Protein AF-A0A7W1ED95-F1 (afdb_monomer)

Structure (mmCIF, N/CA/C/O backbone):
data_AF-A0A7W1ED95-F1
#
_entry.id   AF-A0A7W1ED95-F1
#
loop_
_atom_site.group_PDB
_atom_site.id
_atom_site.type_symbol
_atom_site.label_atom_id
_atom_site.label_alt_id
_atom_site.label_comp_id
_atom_site.label_asym_id
_atom_site.label_entity_id
_atom_site.label_seq_id
_atom_site.pdbx_PDB_ins_code
_atom_site.Cartn_x
_atom_site.Cartn_y
_atom_site.Cartn_z
_atom_site.occupancy
_atom_site.B_iso_or_equiv
_atom_site.auth_seq_id
_atom_site.auth_comp_id
_atom_site.auth_asym_id
_atom_site.auth_atom_id
_atom_site.pdbx_PDB_model_num
ATOM 1 N N . MET A 1 1 ? -46.529 -13.274 49.213 1.00 57.22 1 MET A N 1
ATOM 2 C CA . MET A 1 1 ? -45.154 -13.785 48.982 1.00 57.22 1 MET A CA 1
ATOM 3 C C . MET A 1 1 ? -44.969 -14.384 47.582 1.00 57.22 1 MET A C 1
ATOM 5 O O . MET A 1 1 ? -43.877 -14.278 47.040 1.00 57.22 1 MET A O 1
ATOM 9 N N . GLU A 1 2 ? -46.006 -14.959 46.959 1.00 59.56 2 GLU A N 1
ATOM 10 C CA . GLU A 1 2 ? -45.943 -15.486 45.578 1.00 59.56 2 GLU A CA 1
ATOM 11 C C . GLU A 1 2 ? -45.819 -14.413 44.486 1.00 59.56 2 GLU A C 1
ATOM 13 O O . GLU A 1 2 ? -45.129 -14.621 43.491 1.00 59.56 2 GLU A O 1
ATOM 18 N N . THR A 1 3 ? -46.415 -13.236 44.685 1.00 63.06 3 THR A N 1
ATOM 19 C CA . THR A 1 3 ? -46.364 -12.119 43.727 1.00 63.06 3 THR A CA 1
ATOM 20 C C . THR A 1 3 ? -44.931 -11.637 43.473 1.00 63.06 3 THR A C 1
ATOM 22 O O . THR A 1 3 ? -44.560 -11.376 42.331 1.00 63.06 3 THR A O 1
ATOM 25 N N . ASN A 1 4 ? -44.086 -11.642 44.511 1.00 76.19 4 ASN A N 1
ATOM 26 C CA . ASN A 1 4 ? -42.665 -11.294 44.400 1.00 76.19 4 ASN A CA 1
ATOM 27 C C . ASN A 1 4 ? -41.855 -12.359 43.646 1.00 76.19 4 ASN A C 1
ATOM 29 O O . ASN A 1 4 ? -40.897 -12.016 42.961 1.00 76.19 4 ASN A O 1
ATOM 33 N N . LYS A 1 5 ? -42.254 -13.639 43.709 1.00 78.00 5 LYS A N 1
ATOM 34 C CA . LYS A 1 5 ? -41.591 -14.714 42.950 1.00 78.00 5 LYS A CA 1
ATOM 35 C C . LYS A 1 5 ? -41.861 -14.594 41.450 1.00 78.00 5 LYS A C 1
ATOM 37 O O . LYS A 1 5 ? -40.941 -14.765 40.658 1.00 78.00 5 LYS A O 1
ATOM 42 N N . ARG A 1 6 ? -43.096 -14.254 41.059 1.00 83.94 6 ARG A N 1
ATOM 43 C CA . ARG A 1 6 ? -43.443 -13.988 39.650 1.00 83.94 6 ARG A CA 1
ATOM 44 C C . ARG A 1 6 ? -42.706 -12.771 39.099 1.00 83.94 6 ARG A C 1
ATOM 46 O O . ARG A 1 6 ? -42.145 -12.860 38.014 1.00 83.94 6 ARG A O 1
ATOM 53 N N . ALA A 1 7 ? -42.668 -11.672 39.852 1.00 84.56 7 ALA A N 1
ATOM 54 C CA . ALA A 1 7 ? -41.944 -10.467 39.444 1.00 84.56 7 ALA A CA 1
ATOM 55 C C . ALA A 1 7 ? -40.442 -10.738 39.249 1.00 84.56 7 ALA A C 1
ATOM 57 O O . ALA A 1 7 ? -39.861 -10.316 38.253 1.00 84.56 7 ALA A O 1
ATOM 58 N N . PHE A 1 8 ? -39.833 -11.513 40.151 1.00 86.38 8 PHE A N 1
ATOM 59 C CA . PHE A 1 8 ? -38.428 -11.903 40.047 1.00 86.38 8 PHE A CA 1
ATOM 60 C C . PHE A 1 8 ? -38.143 -12.777 38.814 1.00 86.38 8 PHE A C 1
ATOM 62 O O . PHE A 1 8 ? -37.176 -12.530 38.097 1.00 86.38 8 PHE A O 1
ATOM 69 N N . PHE A 1 9 ? -39.012 -13.747 38.515 1.00 90.25 9 PHE A N 1
ATOM 70 C CA . PHE A 1 9 ? -38.884 -14.585 37.316 1.00 90.25 9 PHE A CA 1
ATOM 71 C C . PHE A 1 9 ? -38.993 -13.781 36.015 1.00 90.25 9 PHE A C 1
ATOM 73 O O . PHE A 1 9 ? -38.220 -14.000 35.085 1.00 90.25 9 PHE A O 1
ATOM 80 N N . ILE A 1 10 ? -39.930 -12.831 35.955 1.00 88.94 10 ILE A N 1
ATOM 81 C CA . ILE A 1 10 ? -40.100 -11.948 34.793 1.00 88.94 10 ILE A CA 1
ATOM 82 C C . ILE A 1 10 ? -38.851 -11.081 34.596 1.00 88.94 10 ILE A C 1
ATOM 84 O O . ILE A 1 10 ? -38.366 -10.953 33.473 1.00 88.94 10 ILE A O 1
ATOM 88 N N . LEU A 1 11 ? -38.287 -10.541 35.680 1.00 88.75 11 LEU A N 1
ATOM 89 C CA . LEU A 1 11 ? -37.068 -9.737 35.618 1.00 88.75 11 LEU A CA 1
ATOM 90 C C . LEU A 1 11 ? -35.866 -10.551 35.112 1.00 88.75 11 LEU A C 1
ATOM 92 O O . LEU A 1 11 ? -35.136 -10.079 34.246 1.00 88.75 11 LEU A O 1
ATOM 96 N N . GLN A 1 12 ? -35.680 -11.786 35.591 1.00 91.38 12 GLN A N 1
ATOM 97 C CA . GLN A 1 12 ? -34.597 -12.653 35.111 1.00 91.38 12 GLN A CA 1
ATOM 98 C C . GLN A 1 12 ? -34.740 -13.002 33.625 1.00 91.38 12 GLN A C 1
ATOM 100 O O . GLN A 1 12 ? -33.752 -12.968 32.893 1.00 91.38 12 GLN A O 1
ATOM 105 N N . MET A 1 13 ? -35.963 -13.279 33.164 1.00 92.88 13 MET A N 1
ATOM 106 C CA . MET A 1 13 ? -36.242 -13.526 31.746 1.00 92.88 13 MET A CA 1
ATOM 107 C C . MET A 1 13 ? -35.938 -12.300 30.879 1.00 92.88 13 MET A C 1
ATOM 109 O O . MET A 1 13 ? -35.365 -12.447 29.800 1.00 92.88 13 MET A O 1
ATOM 113 N N . LEU A 1 14 ? -36.269 -11.094 31.349 1.00 89.00 14 LEU A N 1
ATOM 114 C CA . LEU A 1 14 ? -35.960 -9.848 30.642 1.00 89.00 14 LEU A CA 1
ATOM 115 C C . LEU A 1 14 ? -34.453 -9.597 30.555 1.00 89.00 14 LEU A C 1
ATOM 117 O O . LEU A 1 14 ? -33.962 -9.274 29.478 1.00 89.00 14 LEU A O 1
ATOM 121 N N . VAL A 1 15 ? -33.709 -9.807 31.646 1.00 89.75 15 VAL A N 1
ATOM 122 C CA . VAL A 1 15 ? -32.243 -9.657 31.652 1.00 89.75 15 VAL A CA 1
ATOM 123 C C . VAL A 1 15 ? -31.586 -10.676 30.722 1.00 89.75 15 VAL A C 1
ATOM 125 O O . VAL A 1 15 ? -30.745 -10.302 29.910 1.00 89.75 15 VAL A O 1
ATOM 128 N N . ALA A 1 16 ? -31.996 -11.947 30.779 1.00 90.06 16 ALA A N 1
ATOM 129 C CA . ALA A 1 16 ? -31.475 -12.977 29.882 1.00 90.06 16 ALA A CA 1
ATOM 130 C C . ALA A 1 16 ? -31.778 -12.654 28.410 1.00 90.06 16 ALA A C 1
ATOM 132 O O . ALA A 1 16 ? -30.898 -12.773 27.560 1.00 90.06 16 ALA A O 1
ATOM 133 N N . SER A 1 17 ? -32.993 -12.181 28.116 1.00 89.62 17 SER A N 1
ATOM 134 C CA . SER A 1 17 ? -33.387 -11.774 26.762 1.00 89.62 17 SER A CA 1
ATOM 135 C C . SER A 1 17 ? -32.571 -10.577 26.275 1.00 89.62 17 SER A C 1
ATOM 137 O O . SER A 1 17 ? -32.070 -10.610 25.158 1.00 89.62 17 SER A O 1
ATOM 139 N N . ALA A 1 18 ? -32.370 -9.556 27.112 1.00 82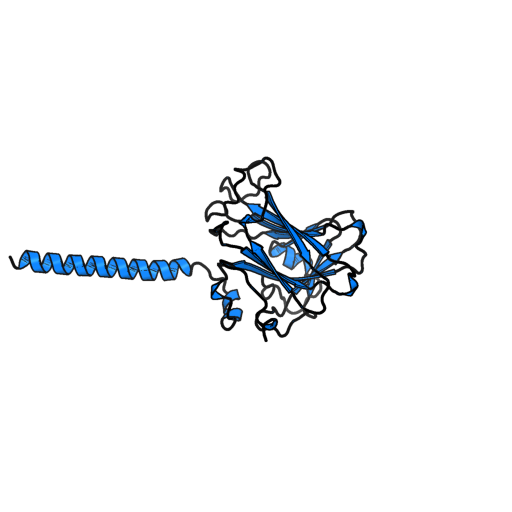.06 18 ALA A N 1
ATOM 140 C CA . ALA A 1 18 ? -31.558 -8.388 26.776 1.00 82.06 18 ALA A CA 1
ATOM 141 C C . ALA A 1 18 ? -30.091 -8.763 26.515 1.00 82.06 18 ALA A C 1
ATOM 143 O O . ALA A 1 18 ? -29.491 -8.269 25.569 1.00 82.06 18 ALA A O 1
ATOM 144 N N . VAL A 1 19 ? -29.529 -9.683 27.302 1.00 82.50 19 VAL A N 1
ATOM 145 C CA . VAL A 1 19 ? -28.163 -10.191 27.110 1.00 82.50 19 VAL A CA 1
ATOM 146 C C . VAL A 1 19 ? -28.040 -11.006 25.817 1.00 82.50 19 VAL A C 1
ATOM 148 O O . VAL A 1 19 ? -27.053 -10.861 25.099 1.00 82.50 19 VAL A O 1
ATOM 151 N N . ILE A 1 20 ? -29.039 -11.826 25.477 1.00 82.69 20 ILE A N 1
ATOM 152 C CA . ILE A 1 20 ? -29.075 -12.569 24.207 1.00 82.69 20 ILE A CA 1
ATOM 153 C C . ILE A 1 20 ? -29.213 -11.612 23.022 1.00 82.69 20 ILE A C 1
ATOM 155 O O . ILE A 1 20 ? -28.478 -11.760 22.050 1.00 82.69 20 ILE A O 1
ATOM 159 N N . ILE A 1 21 ? -30.109 -10.623 23.105 1.00 77.50 21 ILE A N 1
ATOM 160 C CA . ILE A 1 21 ? -30.275 -9.590 22.074 1.00 77.50 21 ILE A CA 1
ATOM 161 C C . ILE A 1 21 ? -28.970 -8.821 21.908 1.00 77.50 21 ILE A C 1
ATOM 163 O O . ILE A 1 21 ? -28.491 -8.729 20.791 1.00 77.50 21 ILE A O 1
ATOM 167 N N . PHE A 1 22 ? -28.328 -8.385 22.992 1.00 73.38 22 PHE A N 1
ATOM 168 C CA . PHE A 1 22 ? -27.038 -7.702 22.931 1.00 73.38 22 PHE A CA 1
ATOM 169 C C . PHE A 1 22 ? -25.932 -8.583 22.335 1.00 73.38 22 PHE A C 1
ATOM 171 O O . PHE A 1 22 ? -25.111 -8.100 21.566 1.00 73.38 22 PHE A O 1
ATOM 178 N N . MET A 1 23 ? -25.899 -9.887 22.633 1.00 68.00 23 MET A N 1
ATOM 179 C CA . MET A 1 23 ? -24.947 -10.811 22.004 1.00 68.00 23 MET A CA 1
ATOM 180 C C . MET A 1 23 ? -25.231 -11.027 20.511 1.00 68.00 23 MET A C 1
ATOM 182 O O . MET A 1 23 ? -24.290 -11.120 19.723 1.00 68.00 23 MET A O 1
ATOM 186 N N . LEU A 1 24 ? -26.504 -11.102 20.113 1.00 63.78 24 LEU A N 1
ATOM 187 C CA . LEU A 1 24 ? -26.921 -11.229 18.714 1.00 63.78 24 LEU A CA 1
ATOM 188 C C . LEU A 1 24 ? -26.668 -9.936 17.936 1.00 63.78 24 LEU A C 1
ATOM 190 O O . LEU A 1 24 ? -26.104 -9.999 16.850 1.00 63.78 24 LEU A O 1
ATOM 194 N N . GLU A 1 25 ? -27.013 -8.783 18.506 1.00 53.38 25 GLU A N 1
ATOM 195 C CA . GLU A 1 25 ? -26.715 -7.456 17.971 1.00 53.38 25 GLU A CA 1
ATOM 196 C C . GLU A 1 25 ? -25.217 -7.233 17.899 1.00 53.38 25 GLU A C 1
ATOM 198 O O . GLU A 1 25 ? -24.752 -6.824 16.856 1.00 53.38 25 GLU A O 1
ATOM 203 N N . LYS A 1 26 ? -24.423 -7.589 18.915 1.00 48.62 26 LYS A N 1
ATOM 204 C CA . LYS A 1 26 ? -22.957 -7.529 18.823 1.00 48.62 26 LYS A CA 1
ATOM 205 C C . LYS A 1 26 ? -22.446 -8.402 17.676 1.00 48.62 26 LYS A C 1
ATOM 207 O O . LYS A 1 26 ? -21.565 -7.980 16.942 1.00 48.62 26 LYS A O 1
ATOM 212 N N . LYS A 1 27 ? -23.014 -9.593 17.468 1.00 42.88 27 LYS A N 1
ATOM 213 C CA . LYS A 1 27 ? -22.649 -10.473 16.345 1.00 42.88 27 LYS A CA 1
ATOM 214 C C . LYS A 1 27 ? -23.092 -9.917 14.980 1.00 42.88 27 LYS A C 1
ATOM 216 O O . LYS A 1 27 ? -22.410 -10.165 13.992 1.00 42.88 27 LYS A O 1
ATOM 221 N N . LEU A 1 28 ? -24.197 -9.169 14.931 1.00 40.41 28 LEU A N 1
ATOM 222 C CA . LEU A 1 28 ? -24.735 -8.498 13.738 1.00 40.41 28 LEU A CA 1
ATOM 223 C C . LEU A 1 28 ? -24.046 -7.153 13.441 1.00 40.41 28 LEU A C 1
ATOM 225 O O . LEU A 1 28 ? -23.831 -6.842 12.278 1.00 40.41 28 LEU A O 1
ATOM 229 N N . LEU A 1 29 ? -23.635 -6.406 14.465 1.00 37.00 29 LEU A N 1
ATOM 230 C CA . LEU A 1 29 ? -22.873 -5.154 14.401 1.00 37.00 29 LEU A CA 1
ATOM 231 C C . LEU A 1 29 ? -21.397 -5.421 14.090 1.00 37.00 29 LEU A C 1
ATOM 233 O O . LEU A 1 29 ? -20.786 -4.672 13.347 1.00 37.00 29 LEU A O 1
ATOM 237 N N . ILE A 1 30 ? -20.836 -6.543 14.555 1.00 36.81 30 ILE A N 1
ATOM 238 C CA . ILE A 1 30 ? -19.563 -7.075 14.027 1.00 36.81 30 ILE A CA 1
ATOM 239 C C . ILE A 1 30 ? -19.735 -7.558 12.570 1.00 36.81 30 ILE A C 1
ATOM 241 O O . ILE A 1 30 ? -18.755 -7.726 11.852 1.00 36.81 30 ILE A O 1
ATOM 245 N N . SER A 1 31 ? -20.974 -7.764 12.104 1.00 35.41 31 SER A N 1
ATOM 246 C CA . SER A 1 31 ? -21.270 -8.019 10.689 1.00 35.41 31 SER A CA 1
ATOM 247 C C . SER A 1 31 ? -21.582 -6.750 9.882 1.00 35.41 31 SER A C 1
ATOM 249 O O . SER A 1 31 ? -21.948 -6.875 8.712 1.00 35.41 31 SER A O 1
ATOM 251 N N . GLU A 1 32 ? -21.411 -5.544 10.454 1.00 32.91 32 GLU A N 1
ATOM 252 C CA . GLU A 1 32 ? -21.359 -4.310 9.658 1.00 32.91 32 GLU A CA 1
ATOM 253 C C . GLU A 1 32 ? -20.262 -4.462 8.597 1.00 32.91 32 GLU A C 1
ATOM 255 O O . GLU A 1 32 ? -19.126 -4.821 8.893 1.00 32.91 32 GLU A O 1
ATOM 260 N N . SER A 1 33 ? -20.709 -4.333 7.347 1.00 37.44 33 SER A N 1
ATOM 261 C CA . SER A 1 33 ? -20.143 -4.861 6.105 1.00 37.44 33 SER A CA 1
ATOM 262 C C . SER A 1 33 ? -18.760 -5.519 6.197 1.00 37.44 33 SER A C 1
ATOM 264 O O . SER A 1 33 ? -17.748 -4.938 5.806 1.00 37.44 33 SER A O 1
ATOM 266 N N . ARG A 1 34 ? -18.745 -6.826 6.495 1.00 40.25 34 ARG A N 1
ATOM 267 C CA . ARG A 1 34 ? -17.877 -7.715 5.709 1.00 40.25 34 ARG A CA 1
ATOM 268 C C . ARG A 1 34 ? -18.267 -7.466 4.256 1.00 40.25 34 ARG A C 1
ATOM 270 O O . ARG A 1 34 ? -19.351 -7.885 3.852 1.00 40.25 34 ARG A O 1
ATOM 277 N N . GLY A 1 35 ? -17.470 -6.681 3.529 1.00 40.47 35 GLY A N 1
ATOM 278 C CA . GLY A 1 35 ? -17.751 -6.331 2.139 1.00 40.47 35 GLY A CA 1
ATOM 279 C C . GLY A 1 35 ? -18.158 -7.583 1.361 1.00 40.47 35 GLY A C 1
ATOM 280 O O . GLY A 1 35 ? -17.637 -8.671 1.619 1.00 40.47 35 GLY A O 1
ATOM 281 N N . ALA A 1 36 ? -19.122 -7.455 0.445 1.00 40.03 36 ALA A N 1
ATOM 282 C CA . ALA A 1 36 ? -19.668 -8.575 -0.334 1.00 40.03 36 ALA A CA 1
ATOM 283 C C . ALA A 1 36 ? -18.578 -9.445 -1.019 1.00 40.03 36 ALA A C 1
ATOM 285 O O . ALA A 1 36 ? -18.807 -10.618 -1.322 1.00 40.03 36 ALA A O 1
ATOM 286 N N . THR A 1 37 ? -17.378 -8.889 -1.182 1.00 48.81 37 THR A N 1
ATOM 287 C CA . THR A 1 37 ? -16.133 -9.470 -1.698 1.00 48.81 37 THR A CA 1
ATOM 288 C C . THR A 1 37 ? -15.493 -10.561 -0.826 1.00 48.81 37 THR A C 1
ATOM 290 O O . THR A 1 37 ? -14.920 -11.502 -1.370 1.00 48.81 37 THR A O 1
ATOM 293 N N . LEU A 1 38 ? -15.661 -10.565 0.506 1.00 49.62 38 LEU A N 1
ATOM 294 C CA . LEU A 1 38 ? -15.031 -11.587 1.372 1.00 49.62 38 LEU A CA 1
ATOM 295 C C . LEU A 1 38 ? -15.612 -13.003 1.204 1.00 49.62 38 LEU A C 1
ATOM 297 O O . LEU A 1 38 ? -15.005 -13.985 1.635 1.00 49.62 38 LEU A O 1
ATOM 301 N N . SER A 1 39 ? -16.783 -13.135 0.572 1.00 48.25 39 SER A N 1
ATOM 302 C CA . SER A 1 39 ? -17.411 -14.435 0.294 1.00 48.25 39 SER A CA 1
ATOM 303 C C . SER A 1 39 ? -16.534 -15.347 -0.575 1.00 48.25 39 SER A C 1
ATOM 305 O O . SER A 1 39 ? -16.531 -16.562 -0.368 1.00 48.25 39 SER A O 1
ATOM 307 N N . ASN A 1 40 ? -15.714 -14.767 -1.458 1.00 52.94 40 ASN A N 1
ATOM 308 C CA . ASN A 1 40 ? -14.755 -15.501 -2.288 1.00 52.94 40 ASN A CA 1
ATOM 309 C C . ASN A 1 40 ? -13.608 -16.123 -1.477 1.00 52.94 40 ASN A C 1
ATOM 311 O O . ASN A 1 40 ? -12.983 -17.076 -1.934 1.00 52.94 40 ASN A O 1
ATOM 315 N N . TYR A 1 41 ? -13.376 -15.642 -0.253 1.00 59.12 41 TYR A N 1
ATOM 316 C CA . TYR A 1 41 ? -12.250 -16.054 0.577 1.00 59.12 41 TYR A CA 1
ATOM 317 C C . TYR A 1 41 ? -12.650 -16.997 1.728 1.00 59.12 41 TYR A C 1
ATOM 319 O O . TYR A 1 41 ? -11.808 -17.389 2.520 1.00 59.12 41 TYR A O 1
ATOM 327 N N . GLN A 1 42 ? -13.903 -17.457 1.829 1.00 54.41 42 GLN A N 1
ATOM 328 C CA . GLN A 1 42 ? -14.375 -18.279 2.967 1.00 54.41 42 GLN A CA 1
ATOM 329 C C . GLN A 1 42 ? -13.564 -19.562 3.256 1.00 54.41 42 GLN A C 1
ATOM 331 O O . GLN A 1 42 ? -13.621 -20.073 4.372 1.00 54.41 42 GLN A O 1
ATOM 336 N N . ASN A 1 43 ? -12.810 -20.078 2.280 1.00 56.03 43 ASN A N 1
ATOM 337 C CA . ASN A 1 43 ? -11.962 -21.270 2.428 1.00 56.03 43 ASN A CA 1
ATOM 338 C C . ASN A 1 43 ? -10.486 -20.951 2.732 1.00 56.03 43 ASN A C 1
ATOM 340 O O . ASN A 1 43 ? -9.632 -21.836 2.675 1.00 56.03 43 ASN A O 1
ATOM 344 N N . VAL A 1 44 ? -10.173 -19.691 3.013 1.00 64.69 44 VAL A N 1
ATOM 345 C CA . VAL A 1 44 ? -8.829 -19.219 3.325 1.00 64.69 44 VAL A CA 1
ATOM 346 C C . VAL A 1 44 ? -8.678 -19.151 4.842 1.00 64.69 44 VAL A C 1
ATOM 348 O O . VAL A 1 44 ? -9.384 -18.400 5.509 1.00 64.69 44 VAL A O 1
ATOM 351 N N . ASN A 1 45 ? -7.719 -19.911 5.378 1.00 64.25 45 ASN A N 1
ATOM 352 C CA . ASN A 1 45 ? -7.459 -20.055 6.819 1.00 64.25 45 ASN A CA 1
ATOM 353 C C . ASN A 1 45 ? -7.077 -18.754 7.556 1.00 64.25 45 ASN A C 1
ATOM 355 O O . ASN A 1 45 ? -6.870 -18.802 8.761 1.00 64.25 45 ASN A O 1
ATOM 359 N N . GLU A 1 46 ? -6.934 -17.634 6.851 1.00 75.06 46 GLU A N 1
ATOM 360 C CA . GLU A 1 46 ? -6.506 -16.343 7.403 1.00 75.06 46 GLU A CA 1
ATOM 361 C C . GLU A 1 46 ? -7.577 -15.246 7.280 1.00 75.06 46 GLU A C 1
ATOM 363 O O . GLU A 1 46 ? -7.356 -14.112 7.695 1.00 75.06 46 GLU A O 1
ATOM 368 N N . VAL A 1 47 ? -8.753 -15.547 6.716 1.00 73.81 47 VAL A N 1
ATOM 369 C CA . VAL A 1 47 ? -9.823 -14.546 6.515 1.00 73.81 47 VAL A CA 1
ATOM 370 C C . VAL A 1 47 ? -10.485 -14.111 7.807 1.00 73.81 47 VAL A C 1
ATOM 372 O O . VAL A 1 47 ? -11.022 -13.010 7.889 1.00 73.81 47 VAL A O 1
ATOM 375 N N . ASP A 1 48 ? -10.432 -14.949 8.835 1.00 78.50 48 ASP A N 1
ATOM 376 C CA . ASP A 1 48 ? -10.850 -14.586 10.183 1.00 78.50 48 ASP A CA 1
ATOM 377 C C . ASP A 1 48 ? -10.001 -13.456 10.787 1.00 78.50 48 ASP A C 1
ATOM 379 O O . ASP A 1 48 ? -10.476 -12.775 11.698 1.00 78.50 48 ASP A O 1
ATOM 383 N N . LYS A 1 49 ? -8.802 -13.209 10.243 1.00 84.62 49 LYS A N 1
ATOM 384 C CA . LYS A 1 49 ? -7.938 -12.088 10.627 1.00 84.62 49 LYS A CA 1
ATOM 385 C C . LYS A 1 49 ? -8.300 -10.772 9.944 1.00 84.62 49 LYS A C 1
ATOM 387 O O . LYS A 1 49 ? -7.857 -9.725 10.406 1.00 84.62 49 LYS A O 1
ATOM 392 N N . VAL A 1 50 ? -9.064 -10.794 8.848 1.00 87.38 50 VAL A N 1
ATOM 393 C CA . VAL A 1 50 ? -9.379 -9.587 8.067 1.00 87.38 50 VAL A CA 1
ATOM 394 C C . VAL A 1 50 ? -10.413 -8.733 8.798 1.00 87.38 50 VAL A C 1
ATOM 396 O O . VAL A 1 50 ? -11.544 -9.162 9.028 1.00 87.38 50 VAL A O 1
ATOM 399 N N . ILE A 1 51 ? -10.016 -7.502 9.119 1.00 88.38 51 ILE A N 1
ATOM 400 C CA . ILE A 1 51 ? -10.867 -6.449 9.684 1.00 88.38 51 ILE A CA 1
ATOM 401 C C . ILE A 1 51 ? -11.595 -5.733 8.548 1.00 88.38 51 ILE A C 1
ATOM 403 O O . ILE A 1 51 ? -12.822 -5.659 8.540 1.00 88.38 51 ILE A O 1
ATOM 407 N N . LEU A 1 52 ? -10.833 -5.263 7.557 1.00 87.44 52 LEU A N 1
ATOM 408 C CA . LEU A 1 52 ? -11.346 -4.600 6.363 1.00 87.44 52 LEU A CA 1
ATOM 409 C C . LEU A 1 52 ? -10.607 -5.119 5.132 1.00 87.44 52 LEU A C 1
ATOM 411 O O . LEU A 1 52 ? -9.390 -4.994 5.048 1.00 87.44 52 LEU A O 1
ATOM 415 N N . LEU A 1 53 ? -11.342 -5.624 4.142 1.00 88.31 53 LEU A N 1
ATOM 416 C CA . LEU A 1 53 ? -10.819 -5.788 2.787 1.00 88.31 53 LEU A CA 1
ATOM 417 C C . LEU A 1 53 ? -10.989 -4.456 2.053 1.00 88.31 53 LEU A C 1
ATOM 419 O O . LEU A 1 53 ? -12.112 -4.080 1.724 1.00 88.31 53 LEU A O 1
ATOM 423 N N . MET A 1 54 ? -9.886 -3.737 1.846 1.00 89.38 54 MET A N 1
ATOM 424 C CA . MET A 1 54 ? -9.894 -2.439 1.170 1.00 89.38 54 MET A CA 1
ATOM 425 C C . MET A 1 54 ? -10.107 -2.614 -0.332 1.00 89.38 54 MET A C 1
ATOM 427 O O . MET A 1 54 ? -10.850 -1.852 -0.948 1.00 89.38 54 MET A O 1
ATOM 431 N N . GLU A 1 55 ? -9.430 -3.600 -0.919 1.00 89.81 55 GLU A N 1
ATOM 432 C CA . GLU A 1 55 ? -9.488 -3.871 -2.348 1.00 89.81 55 GLU A CA 1
ATOM 433 C C . GLU A 1 55 ? -8.969 -5.276 -2.678 1.00 89.81 55 GLU A C 1
ATOM 435 O O . GLU A 1 55 ? -7.968 -5.708 -2.105 1.00 89.81 55 GLU A O 1
ATOM 440 N N . ASP A 1 56 ? -9.625 -5.944 -3.628 1.00 87.25 56 ASP A N 1
ATOM 441 C CA . ASP A 1 56 ? -9.209 -7.216 -4.244 1.00 87.25 56 ASP A CA 1
ATOM 442 C C . ASP A 1 56 ? -9.205 -7.177 -5.788 1.00 87.25 56 ASP A C 1
ATOM 444 O O . ASP A 1 56 ? -8.922 -8.166 -6.452 1.00 87.25 56 ASP A O 1
ATOM 448 N N . PHE A 1 57 ? -9.555 -6.037 -6.387 1.00 86.69 57 PHE A N 1
ATOM 449 C CA . PHE A 1 57 ? -9.650 -5.787 -7.826 1.00 86.69 57 PHE A CA 1
ATOM 450 C C . PHE A 1 57 ? -10.644 -6.681 -8.600 1.00 86.69 57 PHE A C 1
ATOM 452 O O . PHE A 1 57 ? -10.827 -6.477 -9.805 1.00 86.69 57 PHE A O 1
ATOM 459 N N . GLU A 1 58 ? -11.358 -7.611 -7.954 1.00 78.31 58 GLU A N 1
ATOM 460 C CA . GLU A 1 58 ? -12.280 -8.554 -8.610 1.00 78.31 58 GLU A CA 1
ATOM 461 C C . GLU A 1 58 ? -13.551 -7.866 -9.135 1.00 78.31 58 GLU A C 1
ATOM 463 O O . GLU A 1 58 ? -14.166 -8.316 -10.107 1.00 78.31 58 GLU A O 1
ATOM 468 N N . GLY A 1 59 ? -13.937 -6.743 -8.524 1.00 74.38 59 GLY A N 1
ATOM 469 C CA . GLY A 1 59 ? -15.093 -5.931 -8.922 1.00 74.38 59 GLY A CA 1
ATOM 470 C C . GLY A 1 59 ? -14.822 -4.937 -10.056 1.00 74.38 59 GLY A C 1
ATOM 471 O O . GLY A 1 59 ? -15.748 -4.268 -10.517 1.00 74.38 59 GLY A O 1
ATOM 472 N N . LEU A 1 60 ? -13.572 -4.825 -10.516 1.00 75.00 60 LEU A N 1
ATOM 473 C CA . LEU A 1 60 ? -13.137 -3.786 -11.455 1.00 75.00 60 LEU A CA 1
ATOM 474 C C . LEU A 1 60 ? -13.084 -4.268 -12.911 1.00 75.00 60 LEU A C 1
ATOM 476 O O . LEU A 1 60 ? -12.478 -3.631 -13.767 1.00 75.00 60 LEU A O 1
ATOM 480 N N . SER A 1 61 ? -13.745 -5.376 -13.236 1.00 63.75 61 SER A N 1
ATOM 481 C CA . SER A 1 61 ? -13.844 -5.862 -14.612 1.00 63.75 61 SER A CA 1
ATOM 482 C C . SER A 1 61 ? -15.120 -5.343 -15.288 1.00 63.75 61 SER A C 1
ATOM 484 O O . SER A 1 61 ? -16.233 -5.527 -14.795 1.00 63.75 61 SER A O 1
ATOM 486 N N . LYS A 1 62 ? -14.987 -4.700 -16.457 1.00 56.28 62 LYS A N 1
ATOM 487 C CA . LYS A 1 62 ? -16.092 -4.617 -17.425 1.00 56.28 62 LYS A CA 1
ATOM 488 C C . LYS A 1 62 ? -15.841 -5.608 -18.561 1.00 56.28 62 LYS A C 1
ATOM 490 O O . LYS A 1 62 ? -14.716 -5.660 -19.058 1.00 56.28 62 LYS A O 1
ATOM 495 N N . PRO A 1 63 ? -16.876 -6.331 -19.023 1.00 47.44 63 PRO A N 1
ATOM 496 C CA . PRO A 1 63 ? -16.806 -7.035 -20.290 1.00 47.44 63 PRO A CA 1
ATOM 497 C C . PRO A 1 63 ? -16.698 -5.990 -21.418 1.00 47.44 63 PRO A C 1
ATOM 499 O O . PRO A 1 63 ? -17.433 -5.005 -21.439 1.00 47.44 63 PRO A O 1
ATOM 502 N N . ASP A 1 64 ? -15.759 -6.204 -22.338 1.00 42.41 64 ASP A N 1
ATOM 503 C CA . ASP A 1 64 ? -15.762 -5.673 -23.712 1.00 42.41 64 ASP A CA 1
ATOM 504 C C . ASP A 1 64 ? -15.217 -4.263 -24.031 1.00 42.41 64 ASP A C 1
ATOM 506 O O . ASP A 1 64 ? -15.389 -3.802 -25.161 1.00 42.41 64 ASP A O 1
ATOM 510 N N . SER A 1 65 ? -14.458 -3.581 -23.163 1.00 42.25 65 SER A N 1
ATOM 511 C CA . SER A 1 65 ? -13.733 -2.377 -23.628 1.00 42.25 65 SER A CA 1
ATOM 512 C C . SER A 1 65 ? -12.402 -2.111 -22.921 1.00 42.25 65 SER A C 1
ATOM 514 O O . SER A 1 65 ? -12.351 -1.489 -21.862 1.00 42.25 65 SER A O 1
ATOM 516 N N . ILE A 1 66 ? -11.316 -2.494 -23.594 1.00 48.38 66 ILE A N 1
ATOM 517 C CA . ILE A 1 66 ? -9.899 -2.276 -23.240 1.00 48.38 66 ILE A CA 1
ATOM 518 C C . ILE A 1 66 ? -9.541 -0.773 -23.090 1.00 48.38 66 ILE A C 1
ATOM 520 O O . ILE A 1 66 ? -8.511 -0.424 -22.527 1.00 48.38 66 ILE A O 1
ATOM 524 N N . ALA A 1 67 ? -10.407 0.146 -23.533 1.00 45.00 67 ALA A N 1
ATOM 525 C CA . ALA A 1 67 ? -10.118 1.581 -23.607 1.00 45.00 67 ALA A CA 1
ATOM 526 C C . ALA A 1 67 ? -10.527 2.423 -22.374 1.00 45.00 67 ALA A C 1
ATOM 528 O O . ALA A 1 67 ? -10.385 3.642 -22.414 1.00 45.00 67 ALA A O 1
ATOM 529 N N . LEU A 1 68 ? -11.048 1.822 -21.294 1.00 52.88 68 LEU A N 1
ATOM 530 C CA . LEU A 1 68 ? -11.580 2.568 -20.134 1.00 52.88 68 LEU A CA 1
ATOM 531 C C . LEU A 1 68 ? -10.871 2.295 -18.796 1.00 52.88 68 LEU A C 1
ATOM 533 O O . LEU A 1 68 ? -11.330 2.804 -17.776 1.00 52.88 68 LEU A O 1
ATOM 537 N N . GLY A 1 69 ? -9.767 1.537 -18.777 1.00 60.00 69 GLY A N 1
ATOM 538 C CA . GLY A 1 69 ? -9.100 1.105 -17.536 1.00 60.00 69 GLY A CA 1
ATOM 539 C C . GLY A 1 69 ? -8.794 2.249 -16.559 1.00 60.00 69 GLY A C 1
ATOM 540 O O . GLY A 1 69 ? -9.195 2.190 -15.401 1.00 60.00 69 GLY A O 1
ATOM 541 N N . ASP A 1 70 ? -8.200 3.340 -17.047 1.00 69.00 70 ASP A N 1
ATOM 542 C CA . ASP A 1 70 ? -7.877 4.519 -16.228 1.00 69.00 70 ASP A CA 1
ATOM 543 C C . ASP A 1 70 ? -9.138 5.248 -15.715 1.00 69.00 70 ASP A C 1
ATOM 545 O O . ASP A 1 70 ? -9.205 5.675 -14.565 1.00 69.00 70 ASP A O 1
ATOM 549 N N . SER A 1 71 ? -10.199 5.327 -16.529 1.00 77.62 71 SER A N 1
ATOM 550 C CA . SER A 1 71 ? -11.471 5.931 -16.105 1.00 77.62 71 SER A CA 1
ATOM 551 C C . SER A 1 71 ? -12.185 5.097 -15.041 1.00 77.62 71 SER A C 1
ATOM 553 O O . SER A 1 71 ? -12.859 5.668 -14.185 1.00 77.62 71 SER A O 1
ATOM 555 N N . LEU A 1 72 ? -12.078 3.768 -15.105 1.00 83.38 72 LEU A N 1
ATOM 556 C CA . LEU A 1 72 ? -12.695 2.870 -14.135 1.00 83.38 72 LEU A CA 1
ATOM 557 C C . LEU A 1 72 ? -11.947 2.897 -12.803 1.00 83.38 72 LEU A C 1
ATOM 559 O O . LEU A 1 72 ? -12.582 2.998 -11.757 1.00 83.38 72 LEU A O 1
ATOM 563 N N . LEU A 1 73 ? -10.615 2.864 -12.844 1.00 88.44 73 LEU A N 1
ATOM 564 C CA . LEU A 1 73 ? -9.771 3.010 -11.662 1.00 88.44 73 LEU A CA 1
ATOM 565 C C . LEU A 1 73 ? -10.050 4.351 -10.965 1.00 88.44 73 LEU A C 1
ATOM 567 O O . LEU A 1 73 ? -10.395 4.368 -9.785 1.00 88.44 73 LEU A O 1
ATOM 571 N N . LYS A 1 74 ? -10.053 5.466 -11.702 1.00 88.88 74 LYS A N 1
ATOM 572 C CA . LYS A 1 74 ? -10.391 6.786 -11.141 1.00 88.88 74 LYS A CA 1
ATOM 573 C C . LYS A 1 74 ? -11.788 6.840 -10.525 1.00 88.88 74 LYS A C 1
ATOM 575 O O . LYS A 1 74 ? -11.956 7.383 -9.438 1.00 88.88 74 LYS A O 1
ATOM 580 N N . ALA A 1 75 ? -12.786 6.243 -11.180 1.00 86.75 75 ALA A N 1
ATOM 581 C CA . ALA A 1 75 ? -14.148 6.172 -10.646 1.00 86.75 75 ALA A CA 1
ATOM 582 C C . ALA A 1 75 ? -14.252 5.352 -9.345 1.00 86.75 75 ALA A C 1
ATOM 584 O O . ALA A 1 75 ? -15.194 5.549 -8.585 1.00 86.75 75 ALA A O 1
ATOM 585 N N . ASN A 1 76 ? -13.287 4.465 -9.080 1.00 87.19 76 ASN A N 1
ATOM 586 C CA . ASN A 1 76 ? -13.194 3.654 -7.862 1.00 87.19 76 ASN A CA 1
ATOM 587 C C . ASN A 1 76 ? -12.130 4.178 -6.879 1.00 87.19 76 ASN A C 1
ATOM 589 O O . ASN A 1 76 ? -11.616 3.422 -6.050 1.00 87.19 76 ASN A O 1
ATOM 593 N N . GLY A 1 77 ? -11.792 5.468 -6.980 1.00 90.50 77 GLY A N 1
ATOM 594 C CA . GLY A 1 77 ? -10.931 6.164 -6.025 1.00 90.50 77 GLY A CA 1
ATOM 595 C C . GLY A 1 77 ? -9.437 5.904 -6.195 1.00 90.50 77 GLY A C 1
ATOM 596 O O . GLY A 1 77 ? -8.664 6.320 -5.338 1.00 90.50 77 GLY A O 1
ATOM 597 N N . PHE A 1 78 ? -9.009 5.237 -7.269 1.00 94.19 78 PHE A N 1
ATOM 598 C CA . PHE A 1 78 ? -7.589 5.041 -7.547 1.00 94.19 78 PHE A CA 1
ATOM 599 C C . PHE A 1 78 ? -6.971 6.248 -8.234 1.00 94.19 78 PHE A C 1
ATOM 601 O O . PHE A 1 78 ? -7.586 6.899 -9.082 1.00 94.19 78 PHE A O 1
ATOM 608 N N . PHE A 1 79 ? -5.701 6.478 -7.936 1.00 94.94 79 PHE A N 1
ATOM 609 C CA . PHE A 1 79 ? -4.900 7.500 -8.586 1.00 94.94 79 PHE A CA 1
ATOM 610 C C . PHE A 1 79 ? -3.444 7.054 -8.709 1.00 94.94 79 PHE A C 1
ATOM 612 O O . PHE A 1 79 ? -2.947 6.261 -7.912 1.00 94.94 79 PHE A O 1
ATOM 619 N N . SER A 1 80 ? -2.749 7.590 -9.709 1.00 96.19 80 SER A N 1
ATOM 620 C CA . SER A 1 80 ? -1.295 7.509 -9.840 1.00 96.19 80 SER A CA 1
ATOM 621 C C . SER A 1 80 ? -0.715 8.906 -10.023 1.00 96.19 80 SER A C 1
ATOM 623 O O . SER A 1 80 ? -1.413 9.832 -10.443 1.00 96.19 80 SER A O 1
ATOM 625 N N . PHE A 1 81 ? 0.556 9.076 -9.676 1.00 96.94 81 PHE A N 1
ATOM 626 C CA . PHE A 1 81 ? 1.253 10.355 -9.767 1.00 96.94 81 PHE A CA 1
ATOM 627 C C . PHE A 1 81 ? 2.719 10.179 -10.175 1.00 96.94 81 PHE A C 1
ATOM 629 O O . PHE A 1 81 ? 3.291 9.083 -10.118 1.00 96.94 81 PHE A O 1
ATOM 636 N N . GLY A 1 82 ? 3.335 11.287 -10.595 1.00 96.94 82 GLY A N 1
ATOM 637 C CA . GLY A 1 82 ? 4.716 11.320 -11.070 1.00 96.94 82 GLY A CA 1
ATOM 638 C C . GLY A 1 82 ? 4.934 10.394 -12.269 1.00 96.94 82 GLY A C 1
ATOM 639 O O . GLY A 1 82 ? 4.152 10.384 -13.215 1.00 96.94 82 GLY A O 1
ATOM 640 N N . SER A 1 83 ? 5.986 9.584 -12.202 1.00 97.38 83 SER A N 1
ATOM 641 C CA . SER A 1 83 ? 6.384 8.609 -13.221 1.00 97.38 83 SER A CA 1
ATOM 642 C C . SER A 1 83 ? 5.558 7.328 -13.247 1.00 97.38 83 SER A C 1
ATOM 644 O O . SER A 1 83 ? 5.990 6.367 -13.867 1.00 97.38 83 SER A O 1
ATOM 646 N N . THR A 1 84 ? 4.408 7.241 -12.584 1.00 97.19 84 THR A N 1
ATOM 647 C CA . THR A 1 84 ? 3.669 5.971 -12.517 1.00 97.19 84 THR A CA 1
ATOM 648 C C . THR A 1 84 ? 2.359 6.000 -13.282 1.00 97.19 84 THR A C 1
ATOM 650 O O . THR A 1 84 ? 1.620 6.986 -13.287 1.00 97.19 84 THR A O 1
ATOM 653 N N . GLN A 1 85 ? 2.049 4.861 -13.890 1.00 95.69 85 GLN A N 1
ATOM 654 C CA . GLN A 1 85 ? 0.759 4.576 -14.496 1.00 95.69 85 GLN A CA 1
ATOM 655 C C . GLN A 1 85 ? 0.229 3.257 -13.952 1.00 95.69 85 GLN A C 1
ATOM 657 O O . GLN A 1 85 ? 0.967 2.274 -13.886 1.00 95.69 85 GLN A O 1
ATOM 662 N N . ILE A 1 86 ? -1.052 3.239 -13.601 1.00 95.12 86 ILE A N 1
ATOM 663 C CA . ILE A 1 86 ? -1.741 2.048 -13.112 1.00 95.12 86 ILE A CA 1
ATOM 664 C C . ILE A 1 86 ? -2.721 1.510 -14.152 1.00 95.12 86 ILE A C 1
ATOM 666 O O . ILE A 1 86 ? -3.383 2.270 -14.857 1.00 95.12 86 ILE A O 1
ATOM 670 N N . GLU A 1 87 ? -2.812 0.190 -14.245 1.00 93.12 87 GLU A N 1
ATOM 671 C CA . GLU A 1 87 ? -3.751 -0.518 -15.110 1.00 93.12 87 GLU A CA 1
ATOM 672 C C . GLU A 1 87 ? -4.177 -1.837 -14.463 1.00 93.12 87 GLU A C 1
ATOM 674 O O . GLU A 1 87 ? -3.451 -2.410 -13.652 1.00 93.12 87 GLU A O 1
ATOM 679 N N . LEU A 1 88 ? -5.355 -2.341 -14.824 1.00 90.81 88 LEU A N 1
ATOM 680 C CA . LEU A 1 88 ? -5.769 -3.681 -14.416 1.00 90.81 88 LEU A CA 1
ATOM 681 C C . LEU A 1 88 ? -5.088 -4.718 -15.305 1.00 90.81 88 LEU A C 1
ATOM 683 O O . LEU A 1 88 ? -4.992 -4.551 -16.521 1.00 90.81 88 LEU A O 1
ATOM 687 N N . ASN A 1 89 ? -4.631 -5.802 -14.696 1.00 89.31 89 ASN A N 1
ATOM 688 C CA . ASN A 1 89 ? -3.969 -6.902 -15.366 1.00 89.31 89 ASN A CA 1
ATOM 689 C C . ASN A 1 89 ? -4.658 -8.225 -15.023 1.00 89.31 89 ASN A C 1
ATOM 691 O O . ASN A 1 89 ? -4.827 -8.565 -13.855 1.00 89.31 89 ASN A O 1
ATOM 695 N N . HIS A 1 90 ? -5.023 -8.977 -16.060 1.00 87.19 90 HIS A N 1
ATOM 696 C CA . HIS A 1 90 ? -5.702 -10.272 -15.937 1.00 87.19 90 HIS A CA 1
ATOM 697 C C . HIS A 1 90 ? -4.793 -11.458 -16.301 1.00 87.19 90 HIS A C 1
ATOM 699 O O . HIS A 1 90 ? -5.209 -12.610 -16.207 1.00 87.19 90 HIS A O 1
ATOM 705 N N . ASP A 1 91 ? -3.552 -11.188 -16.716 1.00 86.19 91 ASP A N 1
ATOM 706 C CA . ASP A 1 91 ? -2.599 -12.216 -17.147 1.00 86.19 91 ASP A CA 1
ATOM 707 C C . ASP A 1 91 ? -1.720 -12.696 -15.985 1.00 86.19 91 ASP A C 1
ATOM 709 O O . ASP A 1 91 ? -1.338 -13.866 -15.907 1.00 86.19 91 ASP A O 1
ATOM 713 N N . LYS A 1 92 ? -1.396 -11.796 -15.051 1.00 84.88 92 LYS A N 1
ATOM 714 C CA . LYS A 1 92 ? -0.588 -12.068 -13.865 1.00 84.88 92 LYS A CA 1
ATOM 715 C C . LYS A 1 92 ? -1.466 -12.570 -12.723 1.00 84.88 92 LYS A C 1
ATOM 717 O O . LYS A 1 92 ? -1.562 -11.953 -11.670 1.00 84.88 92 LYS A O 1
ATOM 722 N N . ILE A 1 93 ? -2.074 -13.728 -12.937 1.00 75.56 93 ILE A N 1
ATOM 723 C CA . ILE A 1 93 ? -2.887 -14.425 -11.937 1.00 75.56 93 ILE A CA 1
ATOM 724 C C . ILE A 1 93 ? -2.073 -15.501 -11.219 1.00 75.56 93 ILE A C 1
ATOM 726 O O . ILE A 1 93 ? -1.201 -16.147 -11.805 1.00 75.56 93 ILE A O 1
ATOM 730 N N . ASP A 1 94 ? -2.356 -15.706 -9.936 1.00 76.00 94 ASP A N 1
ATOM 731 C CA . ASP A 1 94 ? -1.818 -16.824 -9.159 1.00 76.00 94 ASP A CA 1
ATOM 732 C C . ASP A 1 94 ? -2.916 -17.871 -8.930 1.00 76.00 94 ASP A C 1
ATOM 734 O O . ASP A 1 94 ? -4.098 -17.560 -8.866 1.00 76.00 94 ASP A O 1
ATOM 738 N N . LYS A 1 95 ? -2.525 -19.139 -8.824 1.00 73.62 95 LYS A N 1
ATOM 739 C CA . LYS A 1 95 ? -3.419 -20.252 -8.487 1.00 73.62 95 LYS A CA 1
ATOM 740 C C . LYS A 1 95 ? -3.636 -20.397 -6.976 1.00 73.62 95 LYS A C 1
ATOM 742 O O . LYS A 1 95 ? -4.344 -21.313 -6.558 1.00 73.62 95 LYS A O 1
ATOM 747 N N . ASN A 1 96 ? -2.997 -19.559 -6.158 1.00 75.00 96 ASN A N 1
ATOM 748 C CA . ASN A 1 96 ? -3.234 -19.505 -4.719 1.00 75.00 96 ASN A CA 1
ATOM 749 C C . ASN A 1 96 ? -4.732 -19.223 -4.440 1.00 75.00 96 ASN A C 1
ATOM 751 O O . ASN A 1 96 ? -5.291 -18.331 -5.069 1.00 75.00 96 ASN A O 1
ATOM 755 N N . PRO A 1 97 ? -5.394 -19.936 -3.508 1.00 72.06 97 PRO A N 1
ATOM 756 C CA . PRO A 1 97 ? -6.795 -19.679 -3.155 1.00 72.06 97 PRO A CA 1
ATOM 757 C C . PRO A 1 97 ? -7.098 -18.254 -2.670 1.00 72.06 97 PRO A C 1
ATOM 759 O O . PRO A 1 97 ? -8.250 -17.842 -2.713 1.00 72.06 97 PRO A O 1
ATOM 762 N N . MET A 1 98 ? -6.085 -17.524 -2.191 1.00 73.12 98 MET A N 1
ATOM 763 C CA . MET A 1 98 ? -6.188 -16.111 -1.805 1.00 73.12 98 MET A CA 1
ATOM 764 C C . MET A 1 98 ? -5.952 -15.137 -2.961 1.00 73.12 98 MET A C 1
ATOM 766 O O . MET A 1 98 ? -5.996 -13.932 -2.744 1.00 73.12 98 MET A O 1
ATOM 770 N N . ALA A 1 99 ? -5.609 -15.632 -4.148 1.00 77.19 99 ALA A N 1
ATOM 771 C CA . ALA A 1 99 ? -5.281 -14.774 -5.269 1.00 77.19 99 ALA A CA 1
ATOM 772 C C . ALA A 1 99 ? -6.536 -14.295 -5.980 1.00 77.19 99 ALA A C 1
ATOM 774 O O . ALA A 1 99 ? -7.434 -15.086 -6.289 1.00 77.19 99 ALA A O 1
ATOM 775 N N . SER A 1 100 ? -6.540 -13.016 -6.313 1.00 80.25 100 SER A N 1
ATOM 776 C CA . SER A 1 100 ? -7.532 -12.451 -7.209 1.00 80.25 100 SER A CA 1
ATOM 777 C C . SER A 1 100 ? -7.207 -12.854 -8.652 1.00 80.25 100 SER A C 1
ATOM 779 O O . SER A 1 100 ? -6.074 -13.177 -9.028 1.00 80.25 100 SER A O 1
ATOM 781 N N . LYS A 1 101 ? -8.238 -12.884 -9.489 1.00 83.25 101 LYS A N 1
ATOM 782 C CA . LYS A 1 101 ? -8.166 -13.063 -10.945 1.00 83.25 101 LYS A CA 1
ATOM 783 C C . LYS A 1 101 ? -7.776 -11.769 -11.658 1.00 83.25 101 LYS A C 1
ATOM 785 O O . LYS A 1 101 ? -7.532 -11.788 -12.865 1.00 83.25 101 LYS A O 1
ATOM 790 N N . THR A 1 102 ? -7.738 -10.657 -10.934 1.00 86.50 102 THR A N 1
ATOM 791 C CA . THR A 1 102 ? -7.279 -9.359 -11.415 1.00 86.50 102 THR A CA 1
ATOM 792 C C . THR A 1 102 ? -6.224 -8.811 -10.467 1.00 86.50 102 THR A C 1
ATOM 794 O O . THR A 1 102 ? -6.391 -8.846 -9.258 1.00 86.50 102 THR A O 1
ATOM 797 N N . ALA A 1 103 ? -5.143 -8.281 -11.024 1.00 90.75 103 ALA A N 1
ATOM 798 C CA . ALA A 1 103 ? -4.126 -7.548 -10.287 1.00 90.75 103 ALA A CA 1
ATOM 799 C C . ALA A 1 103 ? -4.068 -6.101 -10.780 1.00 90.75 103 ALA A C 1
ATOM 801 O O . ALA A 1 103 ? -4.308 -5.822 -11.955 1.00 90.75 103 ALA A O 1
ATOM 802 N N . LEU A 1 104 ? -3.678 -5.176 -9.912 1.00 93.75 104 LEU A N 1
ATOM 803 C CA . LEU A 1 104 ? -3.267 -3.842 -10.323 1.00 93.75 104 LEU A CA 1
ATOM 804 C C . LEU A 1 104 ? -1.806 -3.884 -10.758 1.00 93.75 104 LEU A C 1
ATOM 806 O O . LEU A 1 104 ? -0.918 -4.139 -9.947 1.00 93.75 104 LEU A O 1
ATOM 810 N N . LYS A 1 105 ? -1.544 -3.614 -12.031 1.00 95.88 105 LYS A N 1
ATOM 811 C CA . LYS A 1 105 ? -0.197 -3.432 -12.557 1.00 95.88 105 LYS A CA 1
ATOM 812 C C . LYS A 1 105 ? 0.183 -1.960 -12.492 1.00 95.88 105 LYS A C 1
ATOM 814 O O . LYS A 1 105 ? -0.581 -1.089 -12.898 1.00 95.88 105 LYS A O 1
ATOM 819 N N . VAL A 1 106 ? 1.391 -1.700 -12.015 1.00 97.56 106 VAL A N 1
ATOM 820 C CA . VAL A 1 106 ? 1.981 -0.367 -11.931 1.00 97.56 106 VAL A CA 1
ATOM 821 C C . VAL A 1 106 ? 3.194 -0.333 -12.845 1.00 97.56 106 VAL A C 1
ATOM 823 O O . VAL A 1 106 ? 4.107 -1.133 -12.669 1.00 97.56 106 VAL A O 1
ATOM 826 N N . ASN A 1 107 ? 3.202 0.567 -13.822 1.00 97.50 107 ASN A N 1
ATOM 827 C CA . ASN A 1 107 ? 4.307 0.769 -14.754 1.00 97.50 107 ASN A CA 1
ATOM 828 C C . ASN A 1 107 ? 5.048 2.063 -14.407 1.00 97.50 107 ASN A C 1
ATOM 830 O O . ASN A 1 107 ? 4.410 3.083 -14.130 1.00 97.50 107 ASN A O 1
ATOM 834 N N . TRP A 1 108 ? 6.378 2.040 -14.478 1.00 97.88 108 TRP A N 1
ATOM 835 C CA . TRP A 1 108 ? 7.187 3.254 -14.428 1.00 97.88 108 TRP A CA 1
ATOM 836 C C . TRP A 1 108 ? 7.356 3.847 -15.835 1.00 97.88 108 TRP A C 1
ATOM 838 O O . TRP A 1 108 ? 7.720 3.151 -16.775 1.00 97.88 108 TRP A O 1
ATOM 848 N N . LEU A 1 109 ? 7.099 5.142 -16.004 1.00 95.62 109 LEU A N 1
ATOM 849 C CA . LEU A 1 109 ? 7.136 5.862 -17.280 1.00 95.62 109 LEU A CA 1
ATOM 850 C C . LEU A 1 109 ? 8.401 6.715 -17.462 1.00 95.62 109 LEU A C 1
ATOM 852 O O . LEU A 1 109 ? 8.650 7.192 -18.573 1.00 95.62 109 LEU A O 1
ATOM 856 N N . SER A 1 110 ? 9.203 6.899 -16.407 1.00 92.81 110 SER A N 1
ATOM 857 C CA . SER A 1 110 ? 10.417 7.734 -16.405 1.00 92.81 110 SER A CA 1
ATOM 858 C C . SER A 1 110 ? 10.176 9.177 -16.889 1.00 92.81 110 SER A C 1
ATOM 860 O O . SER A 1 110 ? 10.968 9.712 -17.664 1.00 92.81 110 SER A O 1
ATOM 862 N N . THR A 1 111 ? 9.067 9.799 -16.481 1.00 91.38 111 THR A N 1
ATOM 863 C CA . THR A 1 111 ? 8.724 11.195 -16.821 1.00 91.38 111 THR A CA 1
ATOM 864 C C . THR A 1 111 ? 9.187 12.198 -15.762 1.00 91.38 111 THR A C 1
ATOM 866 O O . THR A 1 111 ? 9.575 13.307 -16.102 1.00 91.38 111 THR A O 1
ATOM 869 N N . GLU A 1 112 ? 9.175 11.790 -14.495 1.00 94.56 112 GLU A N 1
ATOM 870 C CA . GLU A 1 112 ? 9.493 12.563 -13.291 1.00 94.56 112 GLU A CA 1
ATOM 871 C C . GLU A 1 112 ? 10.452 11.792 -12.360 1.00 94.56 112 GLU A C 1
ATOM 873 O O . GLU A 1 112 ? 10.498 10.558 -12.367 1.00 94.56 112 GLU A O 1
ATOM 878 N N . GLY A 1 113 ? 11.175 12.503 -11.490 1.00 95.50 113 GLY A N 1
ATOM 879 C CA . GLY A 1 113 ? 12.077 11.919 -10.479 1.00 95.50 113 GLY A CA 1
ATOM 880 C C . GLY A 1 113 ? 11.377 11.349 -9.236 1.00 95.50 113 GLY A C 1
ATOM 881 O O . GLY A 1 113 ? 11.995 11.238 -8.185 1.00 95.50 113 GLY A O 1
ATOM 882 N N . TYR A 1 114 ? 10.081 11.057 -9.319 1.00 97.62 114 TYR A N 1
ATOM 883 C CA . TYR A 1 114 ? 9.256 10.511 -8.242 1.00 97.62 114 TYR A CA 1
ATOM 8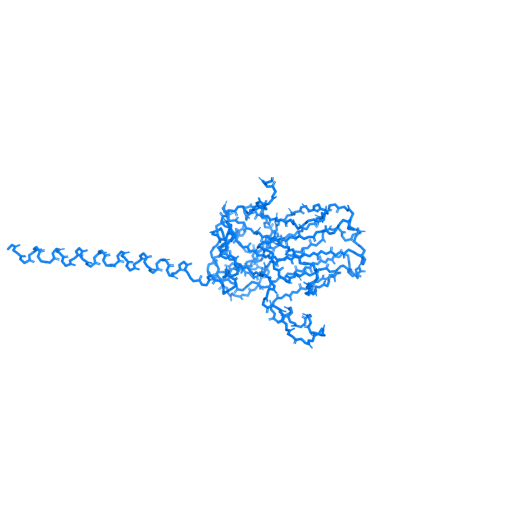84 C C . TYR A 1 114 ? 8.033 9.817 -8.844 1.00 97.62 114 TYR A C 1
ATOM 886 O O . TYR A 1 114 ? 7.680 10.061 -10.000 1.00 97.62 114 TYR A O 1
ATOM 894 N N . GLY A 1 115 ? 7.356 8.973 -8.071 1.00 97.69 115 GLY A N 1
ATOM 895 C CA . GLY A 1 115 ? 6.095 8.390 -8.504 1.00 97.69 115 GLY A CA 1
ATOM 896 C C . GLY A 1 115 ? 5.521 7.386 -7.518 1.00 97.69 115 GLY A C 1
ATOM 897 O O . GLY A 1 115 ? 6.228 6.828 -6.679 1.00 97.69 115 GLY A O 1
ATOM 898 N N . GLY A 1 116 ? 4.220 7.167 -7.633 1.00 98.12 116 GLY A N 1
ATOM 899 C CA . GLY A 1 116 ? 3.478 6.271 -6.767 1.00 98.12 116 GLY A CA 1
ATOM 900 C C . GLY A 1 116 ? 2.003 6.237 -7.126 1.00 98.12 116 GLY A C 1
ATOM 901 O O . GLY A 1 116 ? 1.527 6.963 -7.998 1.00 98.12 116 GLY A O 1
ATOM 902 N N . TRP A 1 117 ? 1.264 5.389 -6.434 1.00 98.12 117 TRP A N 1
ATOM 903 C CA . TRP A 1 117 ? -0.166 5.232 -6.642 1.00 98.12 117 TRP A CA 1
ATOM 904 C C . TRP A 1 117 ? -0.881 5.107 -5.305 1.00 98.12 117 TRP A C 1
ATOM 906 O O . TRP A 1 117 ? -0.260 4.789 -4.297 1.00 98.12 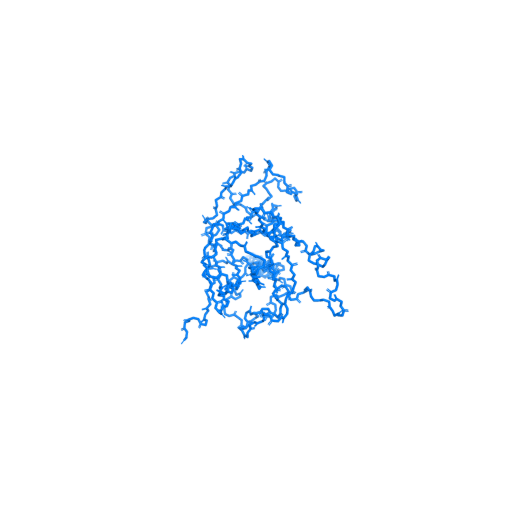117 TRP A O 1
ATOM 916 N N . GLY A 1 118 ? -2.182 5.356 -5.284 1.00 97.31 118 GLY A N 1
ATOM 917 C CA . GLY A 1 118 ? -2.979 5.200 -4.079 1.00 97.31 118 GLY A CA 1
ATOM 918 C C . GLY A 1 118 ? -4.444 4.945 -4.375 1.00 97.31 118 GLY A C 1
ATOM 919 O O . GLY A 1 118 ? -4.877 4.933 -5.534 1.00 97.31 118 GLY A O 1
ATOM 920 N N . LYS A 1 119 ? -5.196 4.724 -3.301 1.00 94.50 119 LYS A N 1
ATOM 921 C CA . LYS A 1 119 ? -6.645 4.555 -3.328 1.00 94.50 119 LYS A CA 1
ATOM 922 C C . LYS A 1 119 ? -7.271 5.314 -2.162 1.00 94.50 119 LYS A C 1
ATOM 924 O O . LYS A 1 119 ? -6.836 5.152 -1.022 1.00 94.50 119 LYS A O 1
ATOM 929 N N . GLY A 1 120 ? -8.324 6.070 -2.459 1.00 91.75 120 GLY A N 1
ATOM 930 C CA . GLY A 1 120 ? -9.241 6.579 -1.444 1.00 91.75 120 GLY A CA 1
ATOM 931 C C . GLY A 1 120 ? -10.060 5.442 -0.839 1.00 91.75 120 GLY A C 1
ATOM 932 O O . GLY A 1 120 ? -10.751 4.722 -1.562 1.00 91.75 120 GLY A O 1
ATOM 933 N N . VAL A 1 121 ? -9.965 5.264 0.476 1.00 86.00 121 VAL A N 1
ATOM 934 C CA . VAL A 1 121 ? -10.659 4.202 1.214 1.00 86.00 121 VAL A CA 1
ATOM 935 C C . VAL A 1 121 ? -12.069 4.651 1.576 1.00 86.00 121 VAL A C 1
ATOM 937 O O . VAL A 1 121 ? -13.021 3.912 1.331 1.00 86.00 121 VAL A O 1
ATOM 940 N N . GLY A 1 122 ? -12.211 5.869 2.114 1.00 71.94 122 GLY A N 1
ATOM 941 C CA . GLY A 1 122 ? -13.510 6.458 2.455 1.00 71.94 122 GLY A CA 1
ATOM 942 C C . GLY A 1 122 ? -14.334 5.591 3.410 1.00 71.94 122 GLY A C 1
ATOM 943 O O . GLY A 1 122 ? -15.562 5.572 3.316 1.00 71.94 122 GLY A O 1
ATOM 944 N N . ALA A 1 123 ? -13.659 4.821 4.271 1.00 70.75 123 ALA A N 1
ATOM 945 C CA . ALA A 1 123 ? -14.290 3.890 5.192 1.00 70.75 123 ALA A CA 1
ATOM 946 C C . ALA A 1 123 ? -14.058 4.321 6.639 1.00 70.75 123 ALA A C 1
ATOM 948 O O . ALA A 1 123 ? -12.930 4.551 7.079 1.00 70.75 123 ALA A O 1
ATOM 949 N N . ASN A 1 124 ? -15.156 4.338 7.382 1.00 77.50 124 ASN A N 1
ATOM 950 C CA . ASN A 1 124 ? -15.187 4.645 8.798 1.00 77.50 124 ASN A CA 1
ATOM 951 C C . ASN A 1 124 ? -15.036 3.343 9.588 1.00 77.50 124 ASN A C 1
ATOM 953 O O . ASN A 1 124 ? -16.023 2.688 9.932 1.00 77.50 124 ASN A O 1
ATOM 957 N N . ILE A 1 125 ? -13.790 2.949 9.833 1.00 80.62 125 ILE A N 1
ATOM 958 C CA . ILE A 1 125 ? -13.431 1.735 10.571 1.00 80.62 125 ILE A CA 1
ATOM 959 C C . ILE A 1 125 ? -12.704 2.097 11.861 1.00 80.62 125 ILE A C 1
ATOM 961 O O . ILE A 1 125 ? -12.148 3.177 11.979 1.00 80.62 125 ILE A O 1
ATOM 965 N N . GLU A 1 126 ? -12.710 1.188 12.827 1.00 86.00 126 GLU A N 1
ATOM 966 C CA . GLU A 1 126 ? -11.887 1.312 14.029 1.00 86.00 126 GLU A CA 1
ATOM 967 C C . GLU A 1 126 ? -10.702 0.362 13.885 1.00 86.00 126 GLU A C 1
ATOM 969 O O . GLU A 1 126 ? -10.916 -0.835 13.674 1.00 86.00 126 GLU A O 1
ATOM 974 N N . LEU A 1 127 ? -9.485 0.903 13.954 1.00 89.81 127 LEU A N 1
ATOM 975 C CA . LEU A 1 127 ? -8.244 0.132 13.935 1.00 89.81 127 LEU A CA 1
ATOM 976 C C . LEU A 1 127 ? -7.528 0.256 15.285 1.00 89.81 127 LEU A C 1
ATOM 978 O O . LEU A 1 127 ? -7.409 1.346 15.841 1.00 89.81 127 LEU A O 1
ATOM 982 N N . ASP A 1 128 ? -7.017 -0.857 15.799 1.00 91.19 128 ASP A N 1
ATOM 983 C CA . ASP A 1 128 ? -6.126 -0.893 16.957 1.00 91.19 128 ASP A CA 1
ATOM 984 C C . ASP A 1 128 ? -4.670 -0.819 16.491 1.00 91.19 128 ASP A C 1
ATOM 986 O O . ASP A 1 128 ? -4.083 -1.804 16.043 1.00 91.19 128 ASP A O 1
ATOM 990 N N . THR A 1 129 ? -4.039 0.343 16.649 1.00 90.75 129 THR A N 1
ATOM 991 C CA . THR A 1 129 ? -2.662 0.555 16.187 1.00 90.75 129 THR A CA 1
ATOM 992 C C . THR A 1 129 ? -1.618 -0.338 16.851 1.00 90.75 129 THR A C 1
ATOM 994 O O . THR A 1 129 ? -0.534 -0.531 16.293 1.00 90.75 129 THR A O 1
ATOM 997 N N . LEU A 1 130 ? -1.913 -0.925 18.016 1.00 91.44 130 LEU A N 1
ATOM 998 C CA . LEU A 1 130 ? -0.980 -1.805 18.718 1.00 91.44 130 LEU A CA 1
ATOM 999 C C . LEU A 1 130 ? -0.936 -3.218 18.135 1.00 91.44 130 LEU A C 1
ATOM 1001 O O . LEU A 1 130 ? 0.106 -3.880 18.238 1.00 91.44 130 LEU A O 1
ATOM 1005 N N . THR A 1 131 ? -2.050 -3.689 17.574 1.00 93.44 131 THR A N 1
ATOM 1006 C CA . THR A 1 131 ? -2.226 -5.088 17.161 1.00 93.44 131 THR A CA 1
ATOM 1007 C C . THR A 1 131 ? -2.503 -5.246 15.672 1.00 93.44 131 THR A C 1
ATOM 1009 O O . THR A 1 131 ? -2.054 -6.229 15.075 1.00 93.44 131 THR A O 1
ATOM 1012 N N . ASP A 1 132 ? -3.148 -4.265 15.052 1.00 94.94 132 ASP A N 1
ATOM 1013 C CA . ASP A 1 132 ? -3.552 -4.343 13.661 1.00 94.94 132 ASP A CA 1
ATOM 1014 C C . ASP A 1 132 ? -2.384 -4.103 12.701 1.00 94.94 132 ASP A C 1
ATOM 1016 O O . ASP A 1 132 ? -1.328 -3.549 13.033 1.00 94.94 132 ASP A O 1
ATOM 1020 N N . HIS A 1 133 ? -2.581 -4.565 11.472 1.00 96.75 133 HIS A N 1
ATOM 1021 C CA . HIS A 1 133 ? -1.618 -4.495 10.389 1.00 96.75 133 HIS A CA 1
ATOM 1022 C C . HIS A 1 133 ? -2.293 -4.008 9.110 1.00 96.75 133 HIS A C 1
ATOM 1024 O O . HIS A 1 133 ? -3.413 -4.416 8.799 1.00 96.75 133 HIS A O 1
ATOM 1030 N N . LEU A 1 134 ? -1.566 -3.222 8.316 1.00 96.62 134 LEU A N 1
ATOM 1031 C CA . LEU A 1 134 ? -1.851 -3.085 6.893 1.00 96.62 134 LEU A CA 1
ATOM 1032 C C . LEU A 1 134 ? -1.204 -4.262 6.164 1.00 96.62 134 LEU A C 1
ATOM 1034 O O . LEU A 1 134 ? 0.020 -4.423 6.186 1.00 96.62 134 LEU A O 1
ATOM 1038 N N . THR A 1 135 ? -2.019 -5.066 5.496 1.00 95.75 135 THR A N 1
ATOM 1039 C CA . THR A 1 135 ? -1.584 -6.242 4.753 1.00 95.75 135 THR A CA 1
ATOM 1040 C C . THR A 1 135 ? -1.902 -6.092 3.273 1.00 95.75 135 THR A C 1
ATOM 1042 O O . THR A 1 135 ? -2.997 -5.698 2.887 1.00 95.75 135 THR A O 1
ATOM 1045 N N . PHE A 1 136 ? -0.949 -6.441 2.418 1.00 94.69 136 PHE A N 1
ATOM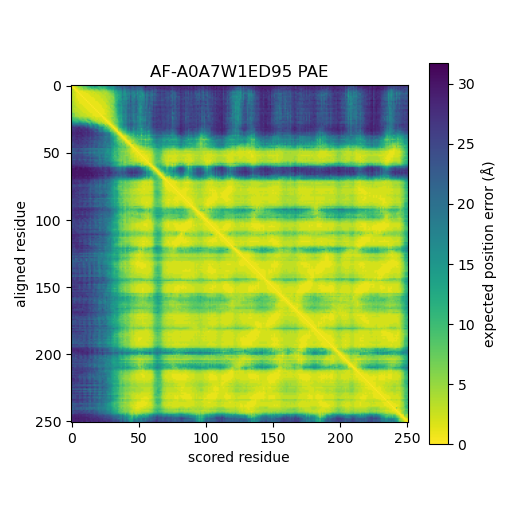 1046 C CA . PHE A 1 136 ? -1.165 -6.494 0.981 1.00 94.69 136 PHE A CA 1
ATOM 1047 C C . PHE A 1 136 ? -0.296 -7.548 0.319 1.00 94.69 136 PHE A C 1
ATOM 1049 O O . PHE A 1 136 ? 0.696 -8.031 0.871 1.00 94.69 136 PHE A O 1
ATOM 1056 N N . ARG A 1 137 ? -0.673 -7.893 -0.907 1.00 93.88 137 ARG A N 1
ATOM 1057 C CA . ARG A 1 137 ? 0.027 -8.884 -1.713 1.00 93.88 137 ARG A CA 1
ATOM 1058 C C . ARG A 1 137 ? 0.634 -8.236 -2.945 1.00 93.88 137 ARG A C 1
ATOM 1060 O O . ARG A 1 137 ? -0.065 -7.583 -3.715 1.00 93.88 137 ARG A O 1
ATOM 1067 N N . ILE A 1 138 ? 1.942 -8.418 -3.109 1.00 95.81 138 ILE A N 1
ATOM 1068 C CA . ILE A 1 138 ? 2.751 -7.765 -4.141 1.00 95.81 138 ILE A CA 1
ATOM 1069 C C . ILE A 1 138 ? 3.602 -8.779 -4.908 1.00 95.81 138 ILE A C 1
ATOM 1071 O O . ILE A 1 138 ? 4.123 -9.746 -4.348 1.00 95.81 138 ILE A O 1
ATOM 1075 N N . TYR A 1 139 ? 3.769 -8.546 -6.204 1.00 96.06 139 TYR A N 1
ATOM 1076 C CA . TYR A 1 139 ? 4.730 -9.235 -7.051 1.00 96.06 139 TYR A CA 1
ATOM 1077 C C . TYR A 1 139 ? 5.713 -8.225 -7.637 1.00 96.06 139 TYR A C 1
ATOM 1079 O O . TYR A 1 139 ? 5.320 -7.264 -8.303 1.00 96.06 139 TYR A O 1
ATOM 1087 N N . VAL A 1 140 ? 7.002 -8.485 -7.414 1.00 96.75 140 VAL A N 1
ATOM 1088 C CA . VAL A 1 140 ? 8.115 -7.697 -7.951 1.00 96.75 140 VAL A CA 1
ATOM 1089 C C . VAL A 1 140 ? 8.899 -8.598 -8.910 1.00 96.75 140 VAL A C 1
ATOM 1091 O O . VAL A 1 140 ? 9.562 -9.524 -8.439 1.00 96.75 140 VAL A O 1
ATOM 1094 N N . PRO A 1 141 ? 8.813 -8.384 -10.235 1.00 96.19 141 PRO A N 1
ATOM 1095 C CA . PRO A 1 141 ? 9.510 -9.205 -11.221 1.00 96.19 141 PRO A CA 1
ATOM 1096 C C . PRO A 1 141 ? 11.024 -9.245 -10.988 1.00 96.19 141 PRO A C 1
ATOM 1098 O O . PRO A 1 141 ? 11.629 -8.212 -10.705 1.00 96.19 141 PRO A O 1
ATOM 1101 N N . GLN A 1 142 ? 11.666 -10.398 -11.218 1.00 96.56 142 GLN A N 1
ATOM 1102 C CA . GLN A 1 142 ? 13.137 -10.493 -11.205 1.00 96.56 142 GLN A CA 1
ATOM 1103 C C . GLN A 1 142 ? 13.815 -9.545 -12.202 1.00 96.56 142 GLN A C 1
ATOM 1105 O O . GLN A 1 142 ? 14.945 -9.125 -11.968 1.00 96.56 142 GLN A O 1
ATOM 1110 N N . SER A 1 143 ? 13.125 -9.154 -13.278 1.00 95.88 143 SER A N 1
ATOM 1111 C CA . SER A 1 143 ? 13.620 -8.159 -14.236 1.00 95.88 143 SER A CA 1
ATOM 1112 C C . SER A 1 143 ? 13.848 -6.775 -13.622 1.00 95.88 143 SER A C 1
ATOM 1114 O O . SER A 1 143 ? 14.601 -5.996 -14.196 1.00 95.88 143 SER A O 1
ATOM 1116 N N . ASN A 1 144 ? 13.258 -6.472 -12.458 1.00 96.00 144 ASN A N 1
ATOM 1117 C CA . ASN A 1 144 ? 13.547 -5.239 -11.722 1.00 96.00 144 ASN A CA 1
ATOM 1118 C C . ASN A 1 144 ? 14.938 -5.291 -11.049 1.00 96.00 144 ASN A C 1
ATOM 1120 O O . ASN A 1 144 ? 15.450 -4.259 -10.629 1.00 96.00 144 ASN A O 1
ATOM 1124 N N . GLY A 1 145 ? 15.579 -6.463 -10.963 1.00 93.12 145 GLY A N 1
ATOM 1125 C CA . GLY A 1 145 ? 16.983 -6.630 -10.574 1.00 93.12 145 GLY A CA 1
ATOM 1126 C C . GLY A 1 145 ? 17.253 -6.559 -9.069 1.00 93.12 145 GLY A C 1
ATOM 1127 O O . GLY A 1 145 ? 17.627 -7.563 -8.467 1.00 93.12 145 GLY A O 1
ATOM 1128 N N . GLU A 1 146 ? 17.089 -5.383 -8.465 1.00 92.56 146 GLU A N 1
ATOM 1129 C CA . GLU A 1 146 ? 17.432 -5.119 -7.059 1.00 92.56 146 GLU A CA 1
ATOM 1130 C C . GLU A 1 146 ? 16.210 -5.077 -6.134 1.00 92.56 146 GLU A C 1
ATOM 1132 O O . GLU A 1 146 ? 15.065 -5.024 -6.585 1.00 92.56 146 GLU A O 1
ATOM 1137 N N . GLU A 1 147 ? 16.463 -5.102 -4.821 1.00 94.88 147 GLU A N 1
ATOM 1138 C CA . GLU A 1 147 ? 15.427 -4.933 -3.801 1.00 94.88 147 GLU A CA 1
ATOM 1139 C C . GLU A 1 147 ? 14.695 -3.599 -3.973 1.00 94.88 147 GLU A C 1
ATOM 1141 O O . GLU A 1 147 ? 15.309 -2.545 -4.147 1.00 94.88 147 GLU A O 1
ATOM 1146 N N . GLU A 1 148 ? 13.371 -3.672 -3.903 1.00 96.19 148 GLU A N 1
ATOM 1147 C CA . GLU A 1 148 ? 12.466 -2.556 -4.092 1.00 96.19 148 GLU A CA 1
ATOM 1148 C C . GLU A 1 148 ? 12.201 -1.846 -2.769 1.00 96.19 148 GLU A C 1
ATOM 1150 O O . GLU A 1 148 ? 11.793 -2.494 -1.802 1.00 96.19 148 GLU A O 1
ATOM 1155 N N . LYS A 1 149 ? 12.389 -0.524 -2.729 1.00 97.88 149 LYS A N 1
ATOM 1156 C CA . LYS A 1 149 ? 12.024 0.299 -1.569 1.00 97.88 149 LYS A CA 1
ATOM 1157 C C . LYS A 1 149 ? 10.717 1.020 -1.840 1.00 97.88 149 LYS A C 1
ATOM 1159 O O . LYS A 1 149 ? 10.634 1.846 -2.749 1.00 97.88 149 LYS A O 1
ATOM 1164 N N . ILE A 1 150 ? 9.712 0.696 -1.035 1.00 98.38 150 ILE A N 1
ATOM 1165 C CA . ILE A 1 150 ? 8.386 1.296 -1.135 1.00 98.38 150 ILE A CA 1
ATOM 1166 C C . ILE A 1 150 ? 8.077 1.968 0.193 1.00 98.38 150 ILE A C 1
ATOM 1168 O O . ILE A 1 150 ? 8.150 1.339 1.251 1.00 98.38 150 ILE A O 1
ATOM 1172 N N . LYS A 1 151 ? 7.702 3.239 0.125 1.00 98.50 151 LYS A N 1
ATOM 1173 C CA . LYS A 1 151 ? 7.102 3.954 1.242 1.00 98.50 151 LYS A CA 1
ATOM 1174 C C . LYS A 1 151 ? 5.592 3.825 1.140 1.00 98.50 151 LYS A C 1
ATOM 1176 O O . LYS A 1 151 ? 5.004 4.172 0.118 1.00 98.50 151 LYS A O 1
ATOM 1181 N N . VAL A 1 152 ? 4.980 3.307 2.190 1.00 98.50 152 VAL A N 1
ATOM 1182 C CA . VAL A 1 152 ? 3.529 3.194 2.315 1.00 98.50 152 VAL A CA 1
ATOM 1183 C C . VAL A 1 152 ? 3.049 4.324 3.205 1.00 98.50 152 VAL A C 1
ATOM 1185 O O . VAL A 1 152 ? 3.641 4.536 4.259 1.00 98.50 152 VAL A O 1
ATOM 1188 N N . ILE A 1 153 ? 2.021 5.047 2.776 1.00 97.69 153 ILE A N 1
ATOM 1189 C CA . ILE A 1 153 ? 1.462 6.202 3.479 1.00 97.69 153 ILE A CA 1
ATOM 1190 C C . ILE A 1 153 ? -0.008 5.932 3.800 1.00 97.69 153 ILE A C 1
ATOM 1192 O O . ILE A 1 153 ? -0.740 5.404 2.957 1.00 97.69 153 ILE A O 1
ATOM 1196 N N . LEU A 1 154 ? -0.409 6.305 5.011 1.00 95.44 154 LEU A N 1
ATOM 1197 C CA . LEU A 1 154 ? -1.783 6.380 5.487 1.00 95.44 154 LEU A CA 1
ATOM 1198 C C . LEU A 1 154 ? -2.106 7.849 5.754 1.00 95.44 154 LEU A C 1
ATOM 1200 O O . LEU A 1 154 ? -1.319 8.538 6.397 1.00 95.44 154 LEU A O 1
ATOM 1204 N N . GLU A 1 155 ? -3.246 8.312 5.263 1.00 93.25 155 GLU A N 1
ATOM 1205 C CA . GLU A 1 155 ? -3.783 9.636 5.591 1.00 93.25 155 GLU A CA 1
ATOM 1206 C C . GLU A 1 155 ? -5.110 9.424 6.320 1.00 93.25 155 GLU A C 1
ATOM 1208 O O . GLU A 1 155 ? -5.976 8.705 5.802 1.00 93.25 155 GLU A O 1
ATOM 1213 N N . GLU A 1 156 ? -5.253 9.994 7.514 1.00 89.75 156 GLU A N 1
ATOM 1214 C CA . GLU A 1 156 ? -6.468 9.894 8.334 1.00 89.75 156 GLU A CA 1
ATOM 1215 C C . GLU A 1 156 ? -7.221 11.225 8.421 1.00 89.75 156 GLU A C 1
ATOM 1217 O O . GLU A 1 156 ? -6.848 12.174 7.745 1.00 89.75 156 GLU A O 1
ATOM 1222 N N . ASP A 1 157 ? -8.337 11.250 9.145 1.00 87.38 157 ASP A N 1
ATOM 1223 C CA . ASP A 1 157 ? -9.254 12.395 9.271 1.00 87.38 157 ASP A CA 1
ATOM 1224 C C . ASP A 1 157 ? -9.392 12.753 10.758 1.00 87.38 157 ASP A C 1
ATOM 1226 O O . ASP A 1 157 ? -10.292 12.279 11.459 1.00 87.38 157 ASP A O 1
ATOM 1230 N N . ASP A 1 158 ? -8.464 13.546 11.279 1.00 83.56 158 ASP A N 1
ATOM 1231 C CA . ASP A 1 158 ? -8.402 13.840 12.718 1.00 83.56 158 ASP A CA 1
ATOM 1232 C C . ASP A 1 158 ? -9.545 14.740 13.174 1.00 83.56 158 ASP A C 1
ATOM 1234 O O . ASP A 1 158 ? -10.005 14.699 14.320 1.00 83.56 158 ASP A O 1
ATOM 1238 N N . ASN A 1 159 ? -10.003 15.604 12.273 1.00 84.69 159 ASN A N 1
ATOM 1239 C CA . ASN A 1 159 ? -11.038 16.579 12.575 1.00 84.69 159 ASN A CA 1
ATOM 1240 C C . ASN A 1 159 ? -12.465 16.032 12.348 1.00 84.69 159 ASN A C 1
ATOM 1242 O O . ASN A 1 159 ? -13.438 16.760 12.588 1.00 84.69 159 ASN A O 1
ATOM 1246 N N . GLU A 1 160 ? -12.582 14.761 11.945 1.00 87.12 160 GLU A N 1
ATOM 1247 C CA . GLU A 1 160 ? -13.820 14.008 11.718 1.00 87.12 160 GLU A CA 1
ATOM 1248 C C . GLU A 1 160 ? -14.771 14.682 10.709 1.00 87.12 160 GLU A C 1
ATOM 1250 O O . GLU A 1 160 ? -16.001 14.632 10.860 1.00 87.12 160 GLU A O 1
ATOM 1255 N N . ASN A 1 161 ? -14.230 15.377 9.703 1.00 83.75 161 ASN A N 1
ATOM 1256 C CA . ASN A 1 161 ? -15.025 16.200 8.789 1.00 83.75 161 ASN A CA 1
ATOM 1257 C C . ASN A 1 161 ? -15.290 15.545 7.419 1.00 83.75 161 ASN A C 1
ATOM 1259 O O . ASN A 1 161 ? -16.077 16.070 6.615 1.00 83.75 161 ASN A O 1
ATOM 1263 N N . GLY A 1 162 ? -14.686 14.382 7.173 1.00 81.31 162 GLY A N 1
ATOM 1264 C CA . GLY A 1 162 ? -14.808 13.595 5.954 1.00 81.31 162 GLY A CA 1
ATOM 1265 C C . GLY A 1 162 ? -13.995 14.137 4.779 1.00 81.31 162 GLY A C 1
ATOM 1266 O O . GLY A 1 162 ? -14.254 13.737 3.638 1.00 81.31 162 GLY A O 1
ATOM 1267 N N . LYS A 1 163 ? -13.065 15.069 5.005 1.00 85.25 163 LYS A N 1
ATOM 1268 C CA . LYS A 1 163 ? -12.223 15.676 3.971 1.00 85.25 163 LYS A CA 1
ATOM 1269 C C . LYS A 1 163 ? -10.778 15.729 4.431 1.00 85.25 163 LYS A C 1
ATOM 1271 O O . LYS A 1 163 ? -10.484 16.323 5.454 1.00 85.25 163 LYS A O 1
ATOM 1276 N N . LEU A 1 164 ? -9.903 15.296 3.528 1.00 85.31 164 LEU A N 1
ATOM 1277 C CA . LEU A 1 164 ? -8.469 15.428 3.708 1.00 85.31 164 LEU A CA 1
ATOM 1278 C C . LEU A 1 164 ? -8.042 16.906 3.728 1.00 85.31 164 LEU A C 1
ATOM 1280 O O . LEU A 1 164 ? -8.066 17.593 2.698 1.00 85.31 164 LEU A O 1
ATOM 1284 N N . GLU A 1 165 ? -7.592 17.362 4.886 1.00 87.94 165 GLU A N 1
ATOM 1285 C CA . GLU A 1 165 ? -7.085 18.692 5.194 1.00 87.94 165 GLU A CA 1
ATOM 1286 C C . GLU A 1 165 ? -5.664 18.576 5.756 1.00 87.94 165 GLU A C 1
ATOM 1288 O O . GLU A 1 165 ? -5.460 18.340 6.937 1.00 87.94 165 GLU A O 1
ATOM 1293 N N . LYS A 1 166 ? -4.645 18.793 4.916 1.00 84.62 166 LYS A N 1
ATOM 1294 C CA . LYS A 1 166 ? -3.223 18.540 5.246 1.00 84.62 166 LYS A CA 1
ATOM 1295 C C . LYS A 1 166 ? -2.705 19.216 6.518 1.00 84.62 166 LYS A C 1
ATOM 1297 O O . LYS A 1 166 ? -1.696 18.791 7.079 1.00 84.62 166 LYS A O 1
ATOM 1302 N N . GLU A 1 167 ? -3.305 20.340 6.891 1.00 85.31 167 GLU A N 1
ATOM 1303 C CA . GLU A 1 167 ? -2.956 21.098 8.087 1.00 85.31 167 GLU A CA 1
ATOM 1304 C C . GLU A 1 167 ? -3.658 20.587 9.351 1.00 85.31 167 GLU A C 1
ATOM 1306 O O . GLU A 1 167 ? -3.177 20.863 10.450 1.00 85.31 167 GLU A O 1
ATOM 1311 N N . ALA A 1 168 ? -4.789 19.899 9.198 1.00 85.50 168 ALA A N 1
ATOM 1312 C CA . ALA A 1 168 ? -5.631 19.418 10.287 1.00 85.50 168 ALA A CA 1
ATOM 1313 C C . ALA A 1 168 ? -5.548 17.902 10.491 1.00 85.50 168 ALA A C 1
ATOM 1315 O O . ALA A 1 168 ? -5.796 17.473 11.607 1.00 85.50 168 ALA A O 1
ATOM 1316 N N . ASP A 1 169 ? -5.163 17.156 9.459 1.00 88.38 169 ASP A N 1
ATOM 1317 C CA . ASP A 1 169 ? -5.108 15.699 9.435 1.00 88.38 169 ASP A CA 1
ATOM 1318 C C . ASP A 1 169 ? -3.676 15.185 9.404 1.00 88.38 169 ASP A C 1
ATOM 1320 O O . ASP A 1 169 ? -2.812 15.772 8.740 1.00 88.38 169 ASP A O 1
ATOM 1324 N N . ASP A 1 170 ? -3.440 14.053 10.051 1.00 89.56 170 ASP A N 1
ATOM 1325 C CA . ASP A 1 170 ? -2.149 13.392 10.057 1.00 89.56 170 ASP A CA 1
ATOM 1326 C C . ASP A 1 170 ? -1.869 12.521 8.821 1.00 89.56 170 ASP A C 1
ATOM 1328 O O . ASP A 1 170 ? -2.730 11.920 8.169 1.00 89.56 170 ASP A O 1
ATOM 1332 N N . THR A 1 171 ? -0.581 12.447 8.496 1.00 93.81 171 THR A N 1
ATOM 1333 C CA . THR A 1 171 ? -0.008 11.602 7.454 1.00 93.81 171 THR A CA 1
ATOM 1334 C C . THR A 1 171 ? 1.041 10.705 8.084 1.00 93.81 171 THR A C 1
ATOM 1336 O O . THR A 1 171 ? 2.072 11.172 8.561 1.00 93.81 171 THR A O 1
ATOM 1339 N N . PHE A 1 172 ? 0.826 9.398 8.019 1.00 96.00 172 PHE A N 1
ATOM 1340 C CA . PHE A 1 172 ? 1.735 8.409 8.576 1.00 96.00 172 PHE A CA 1
ATOM 1341 C C . PHE A 1 172 ? 2.410 7.592 7.487 1.00 96.00 172 PHE A C 1
ATOM 1343 O O . PHE A 1 172 ? 1.780 7.233 6.498 1.00 96.00 172 PHE A O 1
ATOM 1350 N N . PHE A 1 173 ? 3.670 7.205 7.680 1.00 97.44 173 PHE A N 1
ATOM 1351 C CA . PHE A 1 173 ? 4.393 6.373 6.722 1.00 97.44 173 PHE A CA 1
ATOM 1352 C C . PHE A 1 173 ? 5.175 5.223 7.347 1.00 97.44 173 PHE A C 1
ATOM 1354 O O . PHE A 1 173 ? 5.689 5.311 8.461 1.00 97.44 173 PHE A O 1
ATOM 1361 N N . ALA A 1 174 ? 5.347 4.164 6.564 1.00 98.12 174 ALA A N 1
ATOM 1362 C CA . ALA A 1 174 ? 6.264 3.069 6.838 1.00 98.12 174 ALA A CA 1
ATOM 1363 C C . ALA A 1 174 ? 7.080 2.741 5.583 1.00 98.12 174 ALA A C 1
ATOM 1365 O O . ALA A 1 174 ? 6.568 2.784 4.464 1.00 98.12 174 ALA A O 1
ATOM 1366 N N . HIS A 1 175 ? 8.349 2.374 5.763 1.00 97.94 175 HIS A N 1
ATOM 1367 C CA . HIS A 1 175 ? 9.183 1.879 4.668 1.00 97.94 175 HIS A CA 1
ATOM 1368 C C . HIS A 1 175 ? 9.217 0.359 4.678 1.00 97.94 175 HIS A C 1
ATOM 1370 O O . HIS A 1 175 ? 9.447 -0.265 5.716 1.00 97.94 175 HIS A O 1
ATOM 1376 N N . ILE A 1 176 ? 9.085 -0.230 3.498 1.00 97.56 176 ILE A N 1
ATOM 1377 C CA . ILE A 1 176 ? 9.288 -1.655 3.280 1.00 97.56 176 ILE A CA 1
ATOM 1378 C C . ILE A 1 176 ? 10.356 -1.888 2.223 1.00 97.56 176 ILE A C 1
ATOM 1380 O O . ILE A 1 176 ? 10.613 -1.061 1.346 1.00 97.56 176 ILE A O 1
ATOM 1384 N N . THR A 1 177 ? 10.979 -3.057 2.305 1.00 97.50 177 THR A N 1
ATOM 1385 C CA . THR A 1 177 ? 11.896 -3.551 1.285 1.00 97.50 177 THR A CA 1
ATOM 1386 C C . THR A 1 177 ? 11.380 -4.882 0.768 1.00 97.50 177 THR A C 1
ATOM 1388 O O . THR A 1 177 ? 11.169 -5.810 1.549 1.00 97.50 177 THR A O 1
ATOM 1391 N N . VAL A 1 178 ? 11.160 -4.972 -0.541 1.00 96.62 178 VAL A N 1
ATOM 1392 C CA . VAL A 1 178 ? 10.611 -6.163 -1.196 1.00 96.62 178 VAL A CA 1
ATOM 1393 C C . VAL A 1 178 ? 11.633 -6.701 -2.176 1.00 96.62 178 VAL A C 1
ATOM 1395 O O . VAL A 1 178 ? 12.058 -6.013 -3.100 1.00 96.62 178 VAL A O 1
ATOM 1398 N N . LYS A 1 179 ? 12.034 -7.956 -1.996 1.00 96.50 179 LYS A N 1
ATOM 1399 C CA . LYS A 1 179 ? 12.977 -8.590 -2.916 1.00 96.50 179 LYS A CA 1
ATOM 1400 C C . LYS A 1 179 ? 12.251 -8.994 -4.201 1.00 96.50 179 LYS A C 1
ATOM 1402 O O . LYS A 1 179 ? 11.141 -9.527 -4.106 1.00 96.50 179 LYS A O 1
ATOM 1407 N N . PRO A 1 180 ? 12.856 -8.806 -5.384 1.00 95.81 180 PRO A N 1
ATOM 1408 C CA . PRO A 1 180 ? 12.356 -9.411 -6.605 1.00 95.81 180 PRO A CA 1
ATOM 1409 C C . PRO A 1 180 ? 12.188 -10.921 -6.443 1.00 95.81 180 PRO A C 1
ATOM 1411 O O . PRO A 1 180 ? 13.037 -11.599 -5.862 1.00 95.81 180 PRO A O 1
ATOM 1414 N N . SER A 1 181 ? 11.075 -11.450 -6.938 1.00 93.00 181 SER A N 1
ATOM 1415 C CA . SER A 1 181 ? 10.697 -12.849 -6.765 1.00 93.00 181 SER A CA 1
ATOM 1416 C C . SER A 1 181 ? 9.826 -13.316 -7.925 1.00 93.00 181 SER A C 1
ATOM 1418 O O . SER A 1 181 ? 8.993 -12.576 -8.439 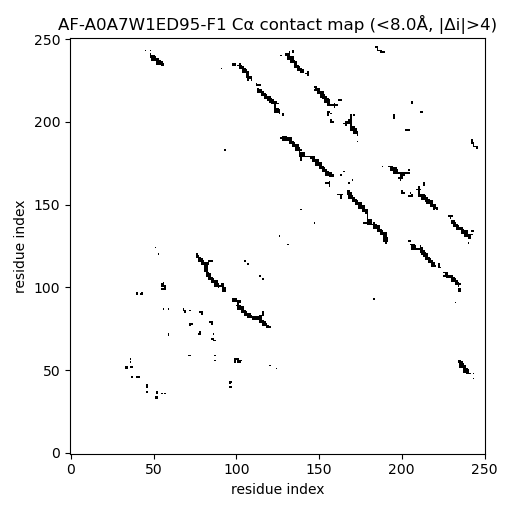1.00 93.00 181 SER A O 1
ATOM 1420 N N . ASP A 1 182 ? 9.957 -14.592 -8.292 1.00 89.06 182 ASP A N 1
ATOM 1421 C CA . ASP A 1 182 ? 9.043 -15.246 -9.238 1.00 89.06 182 ASP A CA 1
ATOM 1422 C C . ASP A 1 182 ? 7.717 -15.661 -8.591 1.00 89.06 182 ASP A C 1
ATOM 1424 O O . ASP A 1 182 ? 6.838 -16.217 -9.252 1.00 89.06 182 ASP A O 1
ATOM 1428 N N . LYS A 1 183 ? 7.542 -15.349 -7.306 1.00 91.38 183 LYS A N 1
ATOM 1429 C CA . LYS A 1 183 ? 6.333 -15.607 -6.532 1.00 91.38 183 LYS A CA 1
ATOM 1430 C C . LYS A 1 183 ? 5.787 -14.313 -5.950 1.00 91.38 183 LYS A C 1
ATOM 1432 O O . LYS A 1 183 ? 6.538 -13.402 -5.606 1.00 91.38 183 LYS A O 1
ATOM 1437 N N . TRP A 1 184 ? 4.471 -14.275 -5.803 1.00 92.56 184 TRP A N 1
ATOM 1438 C CA . TRP A 1 184 ? 3.796 -13.262 -5.006 1.00 92.56 184 TRP A CA 1
ATOM 1439 C C . TRP A 1 184 ? 4.248 -13.325 -3.547 1.00 92.56 184 TRP A C 1
ATOM 1441 O O . TRP A 1 184 ? 4.562 -14.395 -3.029 1.00 92.56 184 TRP A O 1
ATOM 1451 N N . GLN A 1 185 ? 4.272 -12.170 -2.896 1.00 93.06 185 GLN A N 1
ATOM 1452 C CA . GLN A 1 185 ? 4.711 -11.999 -1.518 1.00 93.06 185 GLN A CA 1
ATOM 1453 C C . GLN A 1 185 ? 3.615 -11.286 -0.734 1.00 93.06 185 GLN A C 1
ATOM 1455 O O . GLN A 1 185 ? 3.058 -10.296 -1.206 1.00 93.06 185 GLN A O 1
ATOM 1460 N N . ILE A 1 186 ? 3.310 -11.796 0.458 1.00 93.19 186 ILE A N 1
ATOM 1461 C CA . ILE A 1 186 ? 2.421 -11.125 1.408 1.00 93.19 186 ILE A CA 1
ATOM 1462 C C . ILE A 1 186 ? 3.282 -10.247 2.305 1.00 93.19 186 ILE A C 1
ATOM 1464 O O . ILE A 1 186 ? 4.237 -10.723 2.924 1.00 93.19 186 ILE A O 1
ATOM 1468 N N . ILE A 1 187 ? 2.936 -8.968 2.357 1.00 95.50 187 ILE A N 1
ATOM 1469 C CA . ILE A 1 187 ? 3.539 -7.981 3.238 1.00 95.50 187 ILE A CA 1
ATOM 1470 C C . ILE A 1 187 ? 2.489 -7.597 4.272 1.00 95.50 187 ILE A C 1
ATOM 1472 O O . ILE A 1 187 ? 1.385 -7.215 3.904 1.00 95.50 187 ILE A O 1
ATOM 1476 N N . SER A 1 188 ? 2.849 -7.674 5.549 1.00 96.31 188 SER A N 1
ATOM 1477 C CA . SER A 1 188 ? 2.039 -7.178 6.663 1.00 96.31 188 SER A CA 1
ATOM 1478 C C . SER A 1 188 ? 2.886 -6.213 7.476 1.00 96.31 188 SER A C 1
ATOM 1480 O O . SER A 1 188 ? 3.915 -6.613 8.028 1.00 96.31 188 SER A O 1
ATOM 1482 N N . ILE A 1 189 ? 2.457 -4.958 7.530 1.00 97.62 189 ILE A N 1
ATOM 1483 C CA . ILE A 1 189 ? 3.116 -3.876 8.258 1.00 97.62 189 ILE A CA 1
ATOM 1484 C C . ILE A 1 189 ? 2.293 -3.605 9.521 1.00 97.62 189 ILE A C 1
ATOM 1486 O O . ILE A 1 189 ? 1.130 -3.220 9.387 1.00 97.62 189 ILE A O 1
ATOM 1490 N N . PRO A 1 190 ? 2.846 -3.805 10.729 1.00 97.12 190 PRO A N 1
ATOM 1491 C CA . PRO A 1 190 ? 2.177 -3.404 11.963 1.00 97.12 190 PRO A CA 1
ATOM 1492 C C . PRO A 1 190 ? 1.856 -1.908 11.939 1.00 97.12 190 PRO A C 1
ATOM 1494 O O . PRO A 1 190 ? 2.723 -1.108 11.588 1.00 97.12 190 PRO A O 1
ATOM 1497 N N . LEU A 1 191 ? 0.650 -1.508 12.345 1.00 96.44 191 LEU A N 1
ATOM 1498 C CA . LEU A 1 191 ? 0.271 -0.089 12.337 1.00 96.44 191 LEU A CA 1
ATOM 1499 C C . LEU A 1 191 ? 1.155 0.756 13.265 1.00 96.44 191 LEU A C 1
ATOM 1501 O O . LEU A 1 191 ? 1.542 1.860 12.904 1.00 96.44 191 LEU A O 1
ATOM 1505 N N . LYS A 1 192 ? 1.597 0.199 14.396 1.00 95.56 192 LYS A N 1
ATOM 1506 C CA . LYS A 1 192 ? 2.588 0.822 15.293 1.00 95.56 192 LYS A CA 1
ATOM 1507 C C . LYS A 1 192 ? 3.948 1.144 14.653 1.00 95.56 192 LYS A C 1
ATOM 1509 O O . LYS A 1 192 ? 4.733 1.866 15.264 1.00 95.56 192 LYS A O 1
ATOM 1514 N N . ASP A 1 193 ? 4.272 0.557 13.498 1.00 96.94 193 ASP A N 1
ATOM 1515 C CA . ASP A 1 193 ? 5.543 0.803 12.805 1.00 96.94 193 ASP A CA 1
ATOM 1516 C C . ASP A 1 193 ? 5.455 2.020 11.864 1.00 96.94 193 ASP A C 1
ATOM 1518 O O . ASP A 1 193 ? 6.485 2.482 11.358 1.00 96.94 193 ASP A O 1
ATOM 1522 N N . PHE A 1 194 ? 4.249 2.555 11.648 1.00 97.06 194 PHE A N 1
ATOM 1523 C CA . PHE A 1 194 ? 4.041 3.796 10.921 1.00 97.06 194 PHE A CA 1
ATOM 1524 C C . PHE A 1 194 ? 4.440 5.009 11.771 1.00 97.06 194 PHE A C 1
ATOM 1526 O O . PHE A 1 194 ? 4.279 5.032 12.991 1.00 97.06 194 PHE A O 1
ATOM 1533 N N . LYS A 1 195 ? 4.995 6.026 11.113 1.00 95.75 195 LYS A N 1
ATOM 1534 C CA . LYS A 1 195 ? 5.522 7.242 11.738 1.00 95.75 195 LYS A CA 1
ATOM 1535 C C . LYS A 1 195 ? 4.859 8.466 11.143 1.00 95.75 195 LYS A C 1
ATOM 1537 O O . LYS A 1 195 ? 4.690 8.519 9.933 1.00 95.75 195 LYS A O 1
ATOM 1542 N N . ASP A 1 196 ? 4.559 9.431 11.993 1.00 92.56 196 ASP A N 1
ATOM 1543 C CA . ASP A 1 196 ? 4.058 10.742 11.593 1.00 92.56 196 ASP A CA 1
ATOM 1544 C C . ASP A 1 196 ? 5.048 11.453 10.637 1.00 92.56 196 ASP A C 1
ATOM 1546 O O . ASP A 1 196 ? 6.270 11.422 10.844 1.00 92.56 196 ASP A O 1
ATOM 1550 N N . GLU A 1 197 ? 4.525 12.042 9.560 1.00 89.06 197 GLU A N 1
ATOM 1551 C CA . GLU A 1 197 ? 5.257 12.783 8.530 1.00 89.06 197 GLU A CA 1
ATOM 1552 C C . GLU A 1 197 ? 4.993 14.293 8.548 1.00 89.06 197 GLU A C 1
ATOM 1554 O O . GLU A 1 197 ? 5.815 15.054 8.023 1.00 89.06 197 GLU A O 1
ATOM 1559 N N . ASN A 1 198 ? 3.878 14.758 9.112 1.00 83.75 198 ASN A N 1
ATOM 1560 C CA . ASN A 1 198 ? 3.457 16.148 8.981 1.00 83.75 198 ASN A CA 1
ATOM 1561 C C . ASN A 1 198 ? 3.323 16.845 10.345 1.00 83.75 198 ASN A C 1
ATOM 1563 O O . ASN A 1 198 ? 3.184 16.232 11.390 1.00 83.75 198 ASN A O 1
ATOM 1567 N N . PRO A 1 199 ? 3.442 18.182 10.389 1.00 75.75 199 PRO A N 1
ATOM 1568 C CA . PRO A 1 199 ? 3.258 18.923 11.634 1.00 75.75 199 PRO A CA 1
ATOM 1569 C C . PRO A 1 199 ? 1.781 19.099 12.034 1.00 75.75 199 PRO A C 1
ATOM 1571 O O . PRO A 1 199 ? 1.550 19.776 13.039 1.00 75.75 199 PRO A O 1
ATOM 1574 N N . GLY A 1 200 ? 0.841 18.595 11.221 1.00 76.94 200 GLY A N 1
ATOM 1575 C CA . GLY A 1 200 ? -0.608 18.681 11.420 1.00 76.94 200 GLY A CA 1
ATOM 1576 C C . GLY A 1 200 ? -1.117 17.756 12.528 1.00 76.94 200 GLY A C 1
ATOM 1577 O O . GLY A 1 200 ? -0.315 17.317 13.353 1.00 76.94 200 GLY A O 1
ATOM 1578 N N . GLY A 1 201 ? -2.444 17.583 12.555 1.00 81.81 201 GLY A N 1
ATOM 1579 C CA . GLY A 1 201 ? -3.173 16.612 13.378 1.00 81.81 201 GLY A CA 1
ATOM 1580 C C . GLY A 1 201 ? -2.802 16.544 14.857 1.00 81.81 201 GLY A C 1
ATOM 1581 O O . GLY A 1 201 ? -2.388 17.538 15.476 1.00 81.81 201 GLY A O 1
ATOM 1582 N N . ASP A 1 202 ? -3.040 15.378 15.458 1.00 84.06 202 ASP A N 1
ATOM 1583 C CA . ASP A 1 202 ? -2.768 15.111 16.875 1.00 84.06 202 ASP A CA 1
ATOM 1584 C C . ASP A 1 202 ? -1.510 14.251 17.107 1.00 84.06 202 ASP A C 1
ATOM 1586 O O . ASP A 1 202 ? -1.035 14.125 18.247 1.00 84.06 202 ASP A O 1
ATOM 1590 N N . LYS A 1 203 ? -0.897 13.795 16.010 1.00 87.75 203 LYS A N 1
ATOM 1591 C CA . LYS A 1 203 ? 0.322 12.986 15.884 1.00 87.75 203 LYS A CA 1
ATOM 1592 C C . LYS A 1 203 ? 0.170 11.566 16.391 1.00 87.75 203 LYS A C 1
ATOM 1594 O O . LYS A 1 203 ? 1.164 10.915 16.746 1.00 87.75 203 LYS A O 1
ATOM 1599 N N . ILE A 1 204 ? -1.061 11.087 16.481 1.00 87.62 204 ILE A N 1
ATOM 1600 C CA . ILE A 1 204 ? -1.394 9.754 16.949 1.00 87.62 204 ILE A CA 1
ATOM 1601 C C . ILE A 1 204 ? -2.198 9.095 15.849 1.00 87.62 204 ILE A C 1
ATOM 1603 O O . ILE A 1 204 ? -3.338 9.463 15.646 1.00 87.62 204 ILE A O 1
ATOM 1607 N N . LEU A 1 205 ? -1.646 8.039 15.242 1.00 88.25 205 LEU A N 1
ATOM 1608 C CA . LEU A 1 205 ? -2.409 7.233 14.295 1.00 88.25 205 LEU A CA 1
ATOM 1609 C C . LEU A 1 205 ? -3.645 6.690 15.022 1.00 88.25 205 LEU A C 1
ATOM 1611 O O . LEU A 1 205 ? -3.514 5.849 15.921 1.00 88.25 205 LEU A O 1
ATOM 1615 N N . ASN A 1 206 ? -4.821 7.211 14.690 1.00 85.25 206 ASN A N 1
ATOM 1616 C CA . ASN A 1 206 ? -6.020 7.070 15.506 1.00 85.25 206 ASN A CA 1
ATOM 1617 C C . ASN A 1 206 ? -7.285 6.757 14.690 1.00 85.25 206 ASN A C 1
ATOM 1619 O O . ASN A 1 206 ? -8.379 7.029 15.164 1.00 85.25 206 ASN A O 1
ATOM 1623 N N . VAL A 1 207 ? -7.170 6.106 13.530 1.00 83.62 207 VAL A N 1
ATOM 1624 C CA . VAL A 1 207 ? -8.295 5.695 12.665 1.00 83.62 207 VAL A CA 1
ATOM 1625 C C . VAL A 1 207 ? -9.525 5.182 13.444 1.00 83.62 207 VAL A C 1
ATOM 1627 O O . VAL A 1 207 ? -9.611 4.019 13.861 1.00 83.62 207 VAL A O 1
ATOM 1630 N N . THR A 1 208 ? -10.512 6.070 13.608 1.00 80.94 208 THR A N 1
ATOM 1631 C CA . THR A 1 208 ? -11.780 5.797 14.300 1.00 80.94 208 THR A CA 1
ATOM 1632 C C . THR A 1 208 ? -12.952 5.673 13.329 1.00 80.94 208 THR A C 1
ATOM 1634 O O . THR A 1 208 ? -12.895 6.078 12.176 1.00 80.94 208 THR A O 1
ATOM 1637 N N . ARG A 1 209 ? -14.117 5.219 13.810 1.00 77.19 209 ARG A N 1
ATOM 1638 C CA . ARG A 1 209 ? -15.363 5.258 13.016 1.00 77.19 209 ARG A CA 1
ATOM 1639 C C . ARG A 1 209 ? -15.847 6.674 12.665 1.00 77.19 209 ARG A C 1
ATOM 1641 O O . ARG A 1 209 ? -16.845 6.801 11.955 1.00 77.19 209 ARG A O 1
ATOM 1648 N N . LYS A 1 210 ? -15.249 7.728 13.216 1.00 73.75 210 LYS A N 1
ATOM 1649 C CA . LYS A 1 210 ? -15.672 9.107 12.954 1.00 73.75 210 LYS A CA 1
ATOM 1650 C C . LYS A 1 210 ? -14.714 9.830 12.023 1.00 73.75 210 LYS A C 1
ATOM 1652 O O . LYS A 1 210 ? -15.201 10.404 11.059 1.00 73.75 210 LYS A O 1
ATOM 1657 N N . GLY A 1 211 ? -13.415 9.723 12.290 1.00 72.50 211 GLY A N 1
ATOM 1658 C CA . GLY A 1 211 ? -12.369 10.175 11.380 1.00 72.50 211 GLY A CA 1
ATOM 1659 C C . GLY A 1 211 ? -12.232 9.231 10.190 1.00 72.50 211 GLY A C 1
ATOM 1660 O O . GLY A 1 211 ? -12.520 9.558 9.047 1.00 72.50 211 GLY A O 1
ATOM 1661 N N . GLY A 1 212 ? -11.931 7.970 10.455 1.00 83.31 212 GLY A N 1
ATOM 1662 C CA . GLY A 1 212 ? -11.743 6.979 9.406 1.00 83.31 212 GLY A CA 1
ATOM 1663 C C . GLY A 1 212 ? -10.427 7.179 8.665 1.00 83.31 212 GLY A C 1
ATOM 1664 O O . GLY A 1 212 ? -9.554 7.941 9.071 1.00 83.31 212 GLY A O 1
ATOM 1665 N N . LEU A 1 213 ? -10.264 6.408 7.594 1.00 90.12 213 LEU A N 1
ATOM 1666 C CA . LEU A 1 213 ? -9.055 6.405 6.781 1.00 90.12 213 LEU A CA 1
ATOM 1667 C C . LEU A 1 213 ? -9.365 7.026 5.420 1.00 90.12 213 LEU A C 1
ATOM 1669 O O . LEU A 1 213 ? -10.240 6.540 4.690 1.00 90.12 213 LEU A O 1
ATOM 1673 N N . HIS A 1 214 ? -8.630 8.073 5.053 1.00 90.56 214 HIS A N 1
ATOM 1674 C CA . HIS A 1 214 ? -8.785 8.728 3.763 1.00 90.56 214 HIS A CA 1
ATOM 1675 C C . HIS A 1 214 ? -8.110 7.933 2.660 1.00 90.56 214 HIS A C 1
ATOM 1677 O O . HIS A 1 214 ? -8.796 7.476 1.743 1.00 90.56 214 HIS A O 1
ATOM 1683 N N . ASN A 1 215 ? -6.795 7.733 2.749 1.00 93.38 215 ASN A N 1
ATOM 1684 C CA . ASN A 1 215 ? -6.014 7.151 1.662 1.00 93.38 215 ASN A CA 1
ATOM 1685 C C . ASN A 1 215 ? -5.014 6.103 2.149 1.00 93.38 215 ASN A C 1
ATOM 1687 O O . ASN A 1 215 ? -4.438 6.210 3.230 1.00 93.38 215 ASN A O 1
ATOM 1691 N N . VAL A 1 216 ? -4.760 5.124 1.278 1.00 96.69 216 VAL A N 1
ATOM 1692 C CA . VAL A 1 216 ? -3.569 4.267 1.324 1.00 96.69 216 VAL A CA 1
ATOM 1693 C C . VAL A 1 216 ? -2.767 4.513 0.053 1.00 96.69 216 VAL A C 1
ATOM 1695 O O . VAL A 1 216 ? -3.304 4.397 -1.054 1.00 96.69 216 VAL A O 1
ATOM 1698 N N . ILE A 1 217 ? -1.491 4.865 0.202 1.00 98.25 217 ILE A N 1
ATOM 1699 C CA . ILE A 1 217 ? -0.623 5.298 -0.901 1.00 98.25 217 ILE A CA 1
ATOM 1700 C C . ILE A 1 217 ? 0.692 4.519 -0.868 1.00 98.25 217 ILE A C 1
ATOM 1702 O O . ILE A 1 217 ? 1.273 4.296 0.187 1.00 98.25 217 ILE A O 1
ATOM 1706 N N . PHE A 1 218 ? 1.188 4.139 -2.040 1.00 98.69 218 PHE A N 1
ATOM 1707 C CA . PHE A 1 218 ? 2.461 3.463 -2.254 1.00 98.69 218 PHE A CA 1
ATOM 1708 C C . PHE A 1 218 ? 3.369 4.347 -3.109 1.00 98.69 218 PHE A C 1
ATOM 1710 O O . PHE A 1 218 ? 3.025 4.693 -4.240 1.00 98.69 218 PHE A O 1
ATOM 1717 N N . VAL A 1 219 ? 4.543 4.687 -2.586 1.00 98.56 219 VAL A N 1
ATOM 1718 C CA . VAL A 1 219 ? 5.549 5.533 -3.239 1.00 98.56 219 VAL A CA 1
ATOM 1719 C C . VAL A 1 219 ? 6.800 4.713 -3.519 1.00 98.56 219 VAL A C 1
ATOM 1721 O O . VAL A 1 219 ? 7.311 4.043 -2.623 1.00 98.56 219 VAL A O 1
ATOM 1724 N N . PHE A 1 220 ? 7.310 4.780 -4.746 1.00 98.19 220 PHE A N 1
ATOM 1725 C CA . PHE A 1 220 ? 8.529 4.078 -5.148 1.00 98.19 220 PHE A CA 1
ATOM 1726 C C . PHE A 1 220 ? 9.751 4.980 -4.933 1.00 98.19 220 PHE A C 1
ATOM 1728 O O . PHE A 1 220 ? 9.844 6.061 -5.516 1.00 98.19 220 PHE A O 1
ATOM 1735 N N . GLU A 1 221 ? 10.684 4.552 -4.080 1.00 97.56 221 GLU A N 1
ATOM 1736 C CA . GLU A 1 221 ? 11.722 5.427 -3.506 1.00 97.56 221 GLU A CA 1
ATOM 1737 C C . GLU A 1 221 ? 13.097 5.334 -4.177 1.00 97.56 221 GLU A C 1
ATOM 1739 O O . GLU A 1 221 ? 14.072 5.910 -3.691 1.00 97.56 221 GLU A O 1
ATOM 1744 N N . GLN A 1 222 ? 13.214 4.611 -5.289 1.00 96.75 222 GLN A N 1
ATOM 1745 C CA . GLN A 1 222 ? 14.466 4.479 -6.042 1.00 96.75 222 GLN A CA 1
ATOM 1746 C C . GLN A 1 222 ? 14.318 4.980 -7.490 1.00 96.75 222 GLN A C 1
ATOM 1748 O O . GLN A 1 222 ? 14.674 4.253 -8.421 1.00 96.75 222 GLN A O 1
ATOM 1753 N N . PRO A 1 223 ? 13.821 6.216 -7.712 1.00 96.38 223 PRO A N 1
ATOM 1754 C CA . PRO A 1 223 ? 13.536 6.747 -9.048 1.00 96.38 223 PRO A CA 1
ATOM 1755 C C . PRO A 1 223 ? 14.746 6.710 -9.989 1.00 96.38 223 PRO A C 1
ATOM 1757 O O . PRO A 1 223 ? 14.579 6.435 -11.174 1.00 96.38 223 PRO A O 1
ATOM 1760 N N . ASP A 1 224 ? 15.958 6.900 -9.460 1.00 96.00 224 ASP A N 1
ATOM 1761 C CA . ASP A 1 224 ? 17.208 6.870 -10.232 1.00 96.00 224 ASP A CA 1
ATOM 1762 C C . ASP A 1 224 ? 17.529 5.486 -10.826 1.00 96.00 224 ASP A C 1
ATOM 1764 O O . ASP A 1 224 ? 18.275 5.384 -11.801 1.00 96.00 224 ASP A O 1
ATOM 1768 N N . ARG A 1 225 ? 16.976 4.410 -10.248 1.00 95.19 225 ARG A N 1
ATOM 1769 C CA . ARG A 1 225 ? 17.142 3.030 -10.731 1.00 95.19 225 ARG A CA 1
ATOM 1770 C C . ARG A 1 225 ? 16.091 2.659 -11.777 1.00 95.19 225 ARG A C 1
ATOM 1772 O O . ARG A 1 225 ? 16.346 1.802 -12.624 1.00 95.19 225 ARG A O 1
ATOM 1779 N N . TYR A 1 226 ? 14.904 3.253 -11.706 1.00 96.81 226 TYR A N 1
ATOM 1780 C CA . TYR A 1 226 ? 13.764 2.785 -12.480 1.00 96.81 226 TYR A CA 1
ATOM 1781 C C . TYR A 1 226 ? 13.827 3.216 -13.947 1.00 96.81 226 TYR A C 1
ATOM 1783 O O . TYR A 1 226 ? 13.955 4.389 -14.307 1.00 96.81 226 TYR A O 1
ATOM 1791 N N . THR A 1 227 ? 13.630 2.232 -14.812 1.00 96.06 227 THR A N 1
ATOM 1792 C CA . THR A 1 227 ? 13.482 2.389 -16.261 1.00 96.06 227 THR A CA 1
ATOM 1793 C C . THR A 1 227 ? 12.036 2.129 -16.673 1.00 96.06 227 THR A C 1
ATOM 1795 O O . THR A 1 227 ? 11.236 1.649 -15.874 1.00 96.06 227 THR A O 1
ATOM 1798 N N . LYS A 1 228 ? 11.703 2.366 -17.946 1.00 96.69 228 LYS A N 1
ATOM 1799 C CA . LYS A 1 228 ? 10.371 2.055 -18.497 1.00 96.69 228 LYS A CA 1
ATOM 1800 C C . LYS A 1 228 ? 9.994 0.569 -18.469 1.00 96.69 228 LYS A C 1
ATOM 1802 O O . LYS A 1 228 ? 8.833 0.232 -18.670 1.00 96.69 228 LYS A O 1
ATOM 1807 N N . ASP A 1 229 ? 10.965 -0.305 -18.221 1.00 96.44 229 ASP A N 1
ATOM 1808 C CA . ASP A 1 229 ? 10.746 -1.747 -18.097 1.00 96.44 229 ASP A CA 1
ATOM 1809 C C . ASP A 1 229 ? 10.373 -2.154 -16.659 1.00 96.44 229 ASP A C 1
ATOM 1811 O O . ASP A 1 229 ? 9.918 -3.278 -16.427 1.00 96.44 229 ASP A O 1
ATOM 1815 N N . HIS A 1 230 ? 10.550 -1.251 -15.685 1.00 97.69 230 HIS A N 1
ATOM 1816 C CA . HIS A 1 230 ? 10.190 -1.506 -14.295 1.00 97.69 230 HIS A CA 1
ATOM 1817 C C . HIS A 1 230 ? 8.679 -1.467 -14.110 1.00 97.69 230 HIS A C 1
ATOM 1819 O O . HIS A 1 230 ? 7.986 -0.538 -14.538 1.00 97.69 230 HIS A O 1
ATOM 1825 N N . HIS A 1 231 ? 8.182 -2.495 -13.435 1.00 97.56 231 HIS A N 1
ATOM 1826 C CA . HIS A 1 231 ? 6.772 -2.627 -13.134 1.00 97.56 231 HIS A CA 1
ATOM 1827 C C . HIS A 1 231 ? 6.546 -3.493 -11.891 1.00 97.56 231 HIS A C 1
ATOM 1829 O O . HIS A 1 231 ? 7.413 -4.270 -11.485 1.00 97.56 231 HIS A O 1
ATOM 1835 N N . TRP A 1 232 ? 5.369 -3.358 -11.290 1.00 97.75 232 TRP A N 1
ATOM 1836 C CA . TRP A 1 232 ? 4.952 -4.061 -10.075 1.00 97.75 232 TRP A CA 1
ATOM 1837 C C . TRP A 1 232 ? 3.511 -4.525 -10.226 1.00 97.75 232 TRP A C 1
ATOM 1839 O O . TRP A 1 232 ? 2.761 -3.955 -11.018 1.00 97.75 232 TRP A O 1
ATOM 1849 N N . TYR A 1 233 ? 3.116 -5.539 -9.463 1.00 96.75 233 TYR A N 1
ATOM 1850 C CA . TYR A 1 233 ? 1.723 -5.971 -9.409 1.00 96.75 233 TYR A CA 1
ATOM 1851 C C . TYR A 1 233 ? 1.254 -6.052 -7.965 1.00 96.75 233 TYR A C 1
ATOM 1853 O O . TYR A 1 233 ? 1.993 -6.531 -7.106 1.00 96.75 233 TYR A O 1
ATOM 1861 N N . PHE A 1 234 ? 0.022 -5.623 -7.726 1.00 95.88 234 PHE A N 1
ATOM 1862 C CA . PHE A 1 234 ? -0.682 -5.717 -6.452 1.00 95.88 234 PHE A CA 1
ATOM 1863 C C . PHE A 1 234 ? -1.951 -6.544 -6.648 1.00 95.88 234 PHE A C 1
ATOM 1865 O O . PHE A 1 234 ? -2.566 -6.473 -7.707 1.00 95.88 234 PHE A O 1
ATOM 1872 N N . ASP A 1 235 ? -2.327 -7.335 -5.649 1.00 90.56 235 ASP A N 1
ATOM 1873 C CA . ASP A 1 235 ? -3.448 -8.285 -5.737 1.00 90.56 235 ASP A CA 1
ATOM 1874 C C . ASP A 1 235 ? -4.564 -7.963 -4.734 1.00 90.56 235 ASP A C 1
ATOM 1876 O O . ASP A 1 235 ? -5.684 -7.683 -5.124 1.00 90.56 235 ASP A O 1
ATOM 1880 N N . PHE A 1 236 ? -4.265 -7.901 -3.441 1.00 90.81 236 PHE A N 1
ATOM 1881 C CA . PHE A 1 236 ? -5.234 -7.404 -2.467 1.00 90.81 236 PHE A CA 1
ATOM 1882 C C . PHE A 1 236 ? -4.569 -6.481 -1.467 1.00 90.81 236 PHE A C 1
ATOM 1884 O O . PHE A 1 236 ? -3.349 -6.533 -1.267 1.00 90.81 236 PHE A O 1
ATOM 1891 N N . ILE A 1 237 ? -5.398 -5.661 -0.827 1.00 93.62 237 ILE A N 1
ATOM 1892 C CA . ILE A 1 237 ? -5.031 -4.786 0.279 1.00 93.62 237 ILE A CA 1
ATOM 1893 C C . ILE A 1 237 ? -6.119 -4.885 1.344 1.00 93.62 237 ILE A C 1
ATOM 1895 O O . ILE A 1 237 ? -7.312 -4.764 1.057 1.00 93.62 237 ILE A O 1
ATOM 1899 N N . CYS A 1 238 ? -5.716 -5.107 2.586 1.00 93.00 238 CYS A N 1
ATOM 1900 C CA . CYS A 1 238 ? -6.613 -5.260 3.715 1.00 93.00 238 CYS A CA 1
ATOM 1901 C C . CYS A 1 238 ? -5.966 -4.806 5.026 1.00 93.00 238 CYS A C 1
ATOM 1903 O O . CYS A 1 238 ? -4.747 -4.719 5.146 1.00 93.00 238 CYS A O 1
ATOM 1905 N N . PHE A 1 239 ? -6.803 -4.549 6.023 1.00 93.19 239 PHE A N 1
ATOM 1906 C CA . PHE A 1 239 ? -6.394 -4.425 7.415 1.00 93.19 239 PHE A CA 1
ATOM 1907 C C . PHE A 1 239 ? -6.687 -5.726 8.149 1.00 93.19 239 PHE A C 1
ATOM 1909 O O . PHE A 1 239 ? -7.751 -6.325 7.952 1.00 93.19 239 PHE A O 1
ATOM 1916 N N . THR A 1 240 ? -5.750 -6.168 8.982 1.00 93.06 240 THR A N 1
ATOM 1917 C CA . THR A 1 240 ? -5.835 -7.440 9.703 1.00 93.06 240 THR A CA 1
ATOM 1918 C C . THR A 1 240 ? -5.471 -7.279 11.171 1.00 93.06 240 THR A C 1
ATOM 1920 O O . THR A 1 240 ? -4.593 -6.492 11.496 1.00 93.06 240 THR A O 1
ATOM 1923 N N . ASN A 1 241 ? -6.097 -8.060 12.052 1.00 91.44 241 ASN A N 1
ATOM 1924 C CA . ASN A 1 241 ? -5.845 -8.027 13.505 1.00 91.44 241 ASN A CA 1
ATOM 1925 C C . ASN A 1 241 ? -4.594 -8.807 13.949 1.00 91.44 241 ASN A C 1
ATOM 1927 O O . ASN A 1 241 ? -4.293 -8.916 15.136 1.00 91.44 241 ASN A O 1
ATOM 1931 N N . ASP A 1 242 ? -3.893 -9.411 12.993 1.00 90.31 242 ASP A N 1
ATOM 1932 C CA . ASP A 1 242 ? -2.653 -10.148 13.185 1.00 90.31 242 ASP A CA 1
ATOM 1933 C C . ASP A 1 242 ? -1.902 -10.201 11.847 1.00 90.31 242 ASP A C 1
ATOM 1935 O O . ASP A 1 242 ? -2.459 -9.935 10.773 1.00 90.31 242 ASP A O 1
ATOM 1939 N N . LYS A 1 243 ? -0.628 -10.577 11.903 1.00 90.69 243 LYS A N 1
ATOM 1940 C CA . LYS A 1 243 ? 0.208 -10.783 10.728 1.00 90.69 243 LYS A CA 1
ATOM 1941 C C . LYS A 1 243 ? -0.354 -11.920 9.865 1.00 90.69 243 LYS A C 1
ATOM 1943 O O . LYS A 1 243 ? -0.559 -13.044 10.343 1.00 90.69 243 LYS A O 1
ATOM 1948 N N . MET A 1 244 ? -0.549 -11.645 8.575 1.00 87.44 244 MET A N 1
ATOM 1949 C CA . MET A 1 244 ? -0.781 -12.686 7.572 1.00 87.44 244 MET A CA 1
ATOM 1950 C C . MET A 1 244 ? 0.557 -13.227 7.074 1.00 87.44 244 MET A C 1
ATOM 1952 O O . MET A 1 244 ? 1.541 -12.493 6.937 1.00 87.44 244 MET A O 1
ATOM 1956 N N . ILE A 1 245 ? 0.609 -14.529 6.816 1.00 81.94 245 ILE A N 1
ATOM 1957 C CA . ILE A 1 245 ? 1.794 -15.189 6.274 1.00 81.94 245 ILE A CA 1
ATOM 1958 C C . ILE A 1 245 ? 1.372 -16.068 5.108 1.00 81.94 245 ILE A C 1
ATOM 1960 O O . ILE A 1 245 ? 0.311 -16.677 5.119 1.00 81.94 245 ILE A O 1
ATOM 1964 N N . ASP A 1 246 ? 2.211 -16.194 4.083 1.00 69.62 246 ASP A N 1
ATOM 1965 C CA . ASP A 1 246 ? 1.892 -17.157 3.031 1.00 69.62 246 ASP A CA 1
ATOM 1966 C C . ASP A 1 246 ? 2.036 -18.580 3.593 1.00 69.62 246 ASP A C 1
ATOM 1968 O O . ASP A 1 246 ? 3.135 -19.126 3.719 1.00 69.62 246 ASP A O 1
ATOM 1972 N N . SER A 1 247 ? 0.904 -19.177 3.965 1.00 59.28 247 SER A N 1
ATOM 1973 C CA . SER A 1 247 ? 0.829 -20.526 4.533 1.00 59.28 247 SER A CA 1
ATOM 1974 C C . SER A 1 247 ? 1.380 -21.617 3.601 1.00 59.28 247 SER A C 1
ATOM 1976 O O . SER A 1 247 ? 1.703 -22.710 4.072 1.00 59.28 247 SER A O 1
ATOM 1978 N N . ASN A 1 248 ? 1.574 -21.329 2.306 1.00 51.53 248 ASN A N 1
ATOM 1979 C CA . ASN A 1 248 ? 2.235 -22.237 1.364 1.00 51.53 248 ASN A CA 1
ATOM 1980 C C . ASN A 1 248 ? 3.771 -22.234 1.464 1.00 51.53 248 ASN A C 1
ATOM 1982 O O . ASN A 1 248 ? 4.415 -23.040 0.799 1.00 51.53 248 ASN A O 1
ATOM 1986 N N . ILE A 1 249 ? 4.372 -21.368 2.287 1.00 44.53 249 ILE A N 1
ATOM 1987 C CA . ILE A 1 249 ? 5.816 -21.390 2.589 1.00 44.53 249 ILE A CA 1
ATOM 1988 C C . ILE A 1 249 ? 6.140 -22.420 3.692 1.00 44.53 249 ILE A C 1
ATOM 1990 O O . ILE A 1 249 ? 7.295 -22.796 3.873 1.00 44.53 249 ILE A O 1
ATOM 1994 N N . LEU A 1 250 ? 5.127 -22.916 4.412 1.00 35.06 250 LEU A N 1
ATOM 1995 C CA . LEU A 1 250 ? 5.284 -23.831 5.552 1.00 35.06 250 LEU A CA 1
ATOM 1996 C C . LEU A 1 250 ? 5.001 -25.312 5.226 1.00 35.06 250 LEU A C 1
ATOM 1998 O O . LEU A 1 250 ? 4.894 -26.124 6.147 1.00 35.06 250 LEU A O 1
ATOM 2002 N N . LYS A 1 251 ? 4.879 -25.678 3.945 1.00 32.81 251 LYS A N 1
ATOM 2003 C CA . LYS A 1 251 ? 4.754 -27.068 3.471 1.00 32.81 251 LYS A CA 1
ATOM 2004 C C . LYS A 1 251 ? 5.894 -27.419 2.528 1.00 32.81 251 LYS A C 1
ATOM 2006 O O . LYS A 1 251 ? 6.315 -28.594 2.572 1.00 32.81 251 LYS A O 1
#

pLDDT: mean 83.25, std 16.73, range [32.81, 98.69]

Solvent-accessible surface area (backbone atoms only — not comparable to full-atom values): 13886 Å² total; per-residue (Å²): 120,66,70,60,54,54,54,50,51,53,51,51,53,50,52,52,49,51,52,51,49,51,53,5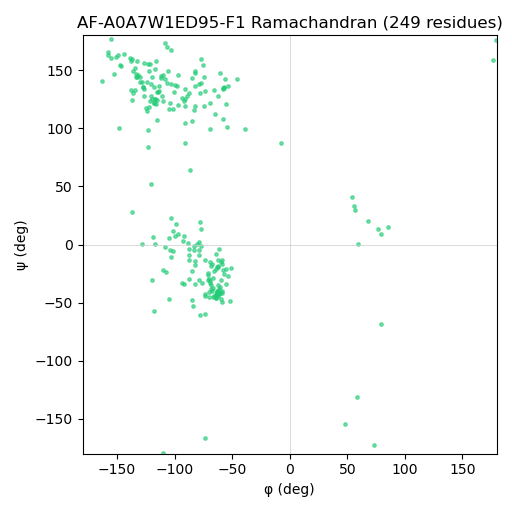0,47,50,58,50,59,72,49,58,72,72,52,87,71,56,68,77,38,75,89,44,97,61,54,90,36,52,76,40,79,75,46,42,54,70,86,73,72,72,91,92,59,93,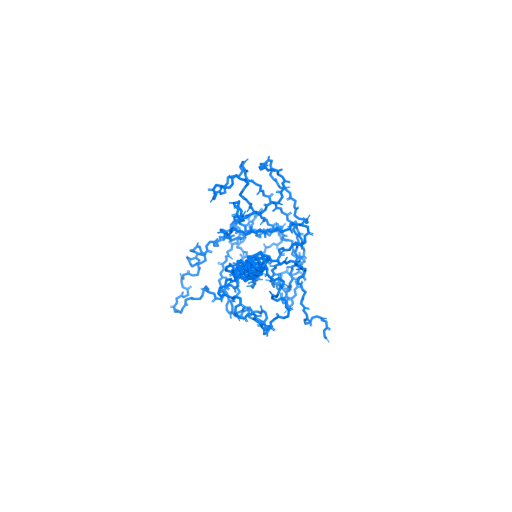86,42,52,60,62,52,40,45,75,67,40,34,51,58,38,68,14,32,46,64,40,79,32,67,81,77,52,56,91,53,82,88,46,34,69,22,20,45,32,37,38,32,65,66,78,44,89,39,31,28,38,35,34,51,61,80,42,61,44,76,62,52,40,89,55,21,18,49,30,34,33,40,33,35,47,57,90,59,71,55,71,40,47,36,39,37,35,41,32,34,25,69,76,47,75,83,60,91,39,78,72,50,17,39,36,32,36,35,80,48,78,45,66,46,32,100,52,75,40,67,46,54,44,52,43,67,66,46,40,77,73,57,93,22,40,88,76,61,89,64,39,27,62,65,32,4,40,43,36,47,34,43,33,49,73,53,47,92,76,54,44,68,86,30,52,40,34,36,35,38,35,30,33,17,63,45,83,67,69,66,72,80,80,80,114

Radius of gyration: 22.05 Å; Cα contacts (8 Å, |Δi|>4): 515; chains: 1; bounding box: 64×48×73 Å

Secondary structure (DSSP, 8-state):
-HHHHHHHHHHHHHHHHHHHHHHHHHHHHTTTT--GGGGGGTT-TTGGGEEEEEE-STT-PPTT-GGGHHHHHHHTTEEEEETEEEEEESSS---STT--S-EEEEEE--SSS-EEEEEEEEE-----TTT-EEEEEEE--GGG-SPEEEEEEEEE-TTSSSS--TTTS-EEEEEEEE---SS-EEEEEEGGG-EE-SS-S-SS----TTT-EEEEEEEES-TTT--TT-EEEEEEEEEESS----GGG--

Mean predicted aligned error: 10.09 Å

Nearest PDB structures (foldseek):
  6yp6-assembly1_A  TM=4.894E-01  e=3.800E-05  Escherichia phage vB_EcoP_24B
  6fhj-as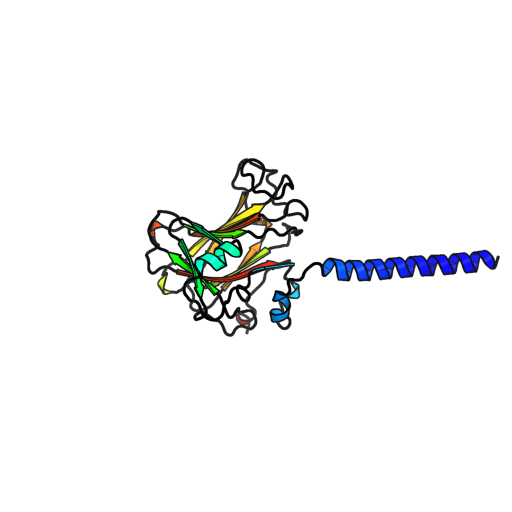sembly1_A  TM=5.224E-01  e=8.147E-04  Paenibacillus
  1auy-assembly1_A  TM=2.932E-01  e=4.331E-02  Turnip yellow mosaic virus
  2wws-assembly1_B  TM=2.303E-01  e=6.089E-02  Physalis mottle virus
  6qcc-assembly1_A  TM=3.110E-01  e=1.895E-01  Broad bean stain virus

Sequence (251 aa):
METNKRAFFILQMLVASAVIIFMLEKKLLISESRGATLSNYQNVNEVDKVILLMEDFEGLSKPDSIALGDSLLKANGFFSFGSTQIELNHDKIDKNPMASKTALKVNWLSTEGYGGWGKGVGANIELDTLTDHLTFRIYVPQSNGEEEKIKVILEEDDNENGKLEKEADDTFFAHITVKPSDKWQIISIPLKDFKDENPGGDKILNVTRKGGLHNVIFVFEQPDRYTKDHHWYFDFICFTNDKMIDSNILK

Foldseek 3Di:
DVVVVVVVVVVVVVVVVVVVVVVVVVVVVLVPDPPPVCVLVPVPPASVFFSWFQDQCQVQ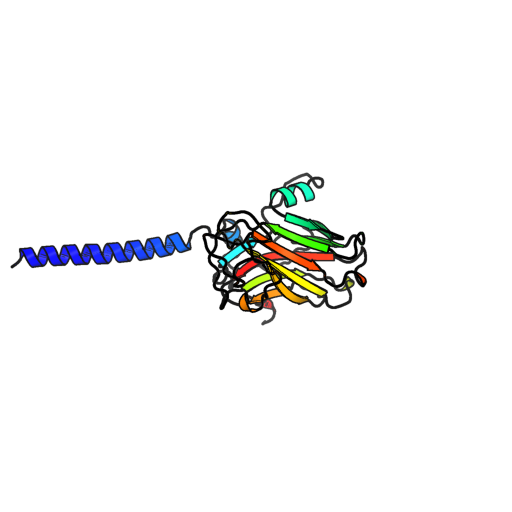DDPDDPPCFVVSCVVQFKDKDDQKDKGKDQPPWDPPSSFHSIKIKIFGRLRGLWMWMKGFRLALGFDDLQQKWKKWKKAWACVLVAKWKKKKKWKWAQVLPSDRDQQATWIWIDIDIHGHDPDIFMDIGRSNRIFTDGPHHPRDPGRHSRTHTTMIMIITDCSVSDDRVGMMIIRTIGMGRHDDGDPVVVD